Protein 5Z2D (pdb70)

Foldseek 3Di:
DFEEEEEPLPDQLNVLQVVLQVPDPPHFDQEYADDDPPPDDCVRPPDDDDDPRYYYHPDDLVCCVVRVGQEYEYPDAQVCVLVNLVSCLVRNHEYEYAYPHDDPVSVVVSQVSLQVSLAFYEYAPALQVLLQCLLLVLLVCCLPFLAKEKEKEAAQVDDDPPDPSVVVSLVSNPVRRPQDADDPPPDDDPPPQPQADADSNHHYHYHHHPPAHIKMKMWGDDPPDIDIRMDGDPGSNSSSVSVVVCSVCSRVGRGYDYHCSVPD

B-factor: mean 24.59, std 11.32, range [11.19, 104.97]

InterPro domains:
  IPR000846 Dihydrodipicolinate reductase, N-terminal [PF01113] (3-128)
  IPR022663 Dihydrodipicolinate reductase, C-terminal [PF05173] (131-265)
  IPR022664 Dihydrodipicolinate reductase, conserved site [PS01298] (150-167)
  IPR023940 Dihydrodipicolinate reductase [MF_00102] (3-265)
  IPR023940 Dihydrodipicolinate reductase [PIRSF000161] (1-265)
  IPR023940 Dihydrodipicolinate reductase [PTHR20836] (3-265)
  IPR023940 Dihydrodipicolinate reductase [TIGR00036] (2-265)
  IPR036291 NAD(P)-binding domain superfamily [SSF51735] (2-154)

Structure (mmCIF, N/CA/C/O backbone):
data_5Z2D
#
_entry.id   5Z2D
#
_cell.length_a   106.229
_cell.length_b   106.229
_cell.length_c   101.999
_cell.angle_alpha   90.00
_cell.angle_beta   90.00
_cell.angle_gamma   120.00
#
_symmetry.space_group_name_H-M   'P 64 2 2'
#
loop_
_entity.id
_entity.type
_entity.pdbx_description
1 polymer 'dihydrodipicolinate reductase'
2 water water
#
loop_
_atom_site.group_PDB
_atom_site.id
_atom_site.type_symbol
_atom_site.label_atom_id
_atom_site.label_alt_id
_atom_site.label_comp_id
_atom_site.label_asym_id
_atom_site.label_entity_id
_atom_site.label_seq_id
_atom_site.pdbx_PDB_ins_code
_atom_site.Cartn_x
_atom_site.Cartn_y
_atom_site.Cartn_z
_atom_site.occupancy
_atom_site.B_iso_or_equiv
_atom_site.auth_seq_id
_atom_site.auth_comp_id
_atom_site.auth_asym_id
_atom_site.auth_atom_id
_atom_site.pdbx_PDB_model_num
ATOM 1 N N . MET A 1 1 ? 34.919 6.216 26.409 1.00 23.51 1 MET A N 1
ATOM 2 C CA . MET A 1 1 ? 36.205 6.775 25.815 1.00 17.22 1 MET A CA 1
ATOM 3 C C . MET A 1 1 ? 36.123 6.639 24.355 1.00 17.28 1 MET A C 1
ATOM 4 O O . MET A 1 1 ? 35.712 5.602 23.870 1.00 18.39 1 MET A O 1
ATOM 9 N N . ILE A 1 2 ? 36.639 7.612 23.579 1.00 15.83 2 ILE A N 1
ATOM 10 C CA . ILE A 1 2 ? 36.564 7.472 22.140 1.00 14.56 2 ILE A CA 1
ATOM 11 C C . ILE A 1 2 ? 37.995 7.648 21.601 1.00 14.56 2 ILE A C 1
ATOM 12 O O . ILE A 1 2 ? 38.693 8.675 21.864 1.00 15.23 2 ILE A O 1
ATOM 17 N N . ARG A 1 3 ? 38.471 6.621 20.908 1.00 14.68 3 ARG A N 1
ATOM 18 C CA . ARG A 1 3 ? 39.781 6.565 20.312 1.00 15.39 3 ARG A CA 1
ATOM 19 C C . ARG A 1 3 ? 39.673 7.127 18.888 1.00 14.21 3 ARG A C 1
ATOM 20 O O . ARG A 1 3 ? 38.991 6.568 18.012 1.00 16.63 3 ARG A O 1
ATOM 28 N N . VAL A 1 4 ? 40.384 8.266 18.674 1.00 13.99 4 VAL A N 1
ATOM 29 C CA . VAL A 1 4 ? 40.239 9.076 17.448 1.00 14.92 4 VAL A CA 1
ATOM 30 C C . VAL A 1 4 ? 41.503 9.037 16.620 1.00 13.13 4 VAL A C 1
ATOM 31 O O . VAL A 1 4 ? 42.612 9.195 17.176 1.00 14.79 4 VAL A O 1
ATOM 35 N N . ALA A 1 5 ? 41.384 8.832 15.313 1.00 13.21 5 ALA A N 1
ATOM 36 C CA . ALA A 1 5 ? 42.487 9.066 14.403 1.00 13.89 5 ALA A CA 1
ATOM 37 C C . ALA A 1 5 ? 42.162 10.266 13.527 1.00 13.06 5 ALA A C 1
ATOM 38 O O . ALA A 1 5 ? 40.993 10.488 13.187 1.00 14.99 5 ALA A O 1
ATOM 40 N N . ILE A 1 6 ? 43.170 11.078 13.201 1.00 14.28 6 ILE A N 1
ATOM 41 C CA . ILE A 1 6 ? 43.007 12.314 12.407 1.00 12.93 6 ILE A CA 1
ATOM 42 C C . ILE A 1 6 ? 43.755 12.227 11.122 1.00 15.36 6 ILE A C 1
ATOM 43 O O . ILE A 1 6 ? 44.984 11.923 11.096 1.00 15.69 6 ILE A O 1
ATOM 48 N N . GLY A 1 7 ? 43.013 12.491 10.063 1.00 14.82 7 GLY A N 1
ATOM 49 C CA . GLY A 1 7 ? 43.613 12.641 8.755 1.00 13.98 7 GLY A CA 1
ATOM 50 C C . GLY A 1 7 ? 43.917 14.081 8.410 1.00 17.28 7 GLY A C 1
ATOM 51 O O . GLY A 1 7 ? 43.011 14.949 8.426 1.00 18.79 7 GLY A O 1
ATOM 52 N N . GLY A 1 8 ? 45.179 14.360 8.126 1.00 16.41 8 GLY A N 1
ATOM 53 C CA . GLY A 1 8 ? 45.633 15.719 7.796 1.00 17.53 8 GLY A CA 1
ATOM 54 C C . GLY A 1 8 ? 45.932 16.571 9.020 1.00 18.29 8 GLY A C 1
ATOM 55 O O . GLY A 1 8 ? 45.481 17.726 9.084 1.00 18.29 8 GLY A O 1
ATOM 56 N N . PRO A 1 9 ? 46.810 16.090 9.904 1.00 16.98 9 PRO A N 1
ATOM 57 C CA . PRO A 1 9 ? 47.053 16.789 11.162 1.00 17.68 9 PRO A CA 1
ATOM 58 C C . PRO A 1 9 ? 47.839 18.061 11.074 1.00 18.75 9 PRO A C 1
ATOM 59 O O . PRO A 1 9 ? 47.817 18.839 12.019 1.00 20.46 9 PRO A O 1
ATOM 63 N N . ARG A 1 10 ? 48.586 18.270 9.985 1.00 16.97 10 ARG A N 1
ATOM 64 C CA . ARG A 1 10 ? 49.360 19.464 9.820 1.00 19.73 10 ARG A CA 1
ATOM 65 C C . ARG A 1 10 ? 48.653 20.637 9.138 1.00 22.29 10 ARG A C 1
ATOM 66 O O . ARG A 1 10 ? 49.201 21.717 9.089 1.00 24.81 10 ARG A O 1
ATOM 74 N N . GLY A 1 11 ? 47.457 20.426 8.635 1.00 19.57 11 GLY A N 1
ATOM 75 C CA . GLY A 1 11 ? 46.623 21.460 7.991 1.00 25.88 11 GLY A CA 1
ATOM 76 C C . GLY A 1 11 ? 46.194 22.496 9.000 1.00 25.74 11 GLY A C 1
ATOM 77 O O . GLY A 1 11 ? 46.373 22.311 10.222 1.00 23.07 11 GLY A O 1
ATOM 78 N N . LYS A 1 12 ? 45.713 23.629 8.503 1.00 29.48 12 LYS A N 1
ATOM 79 C CA . LYS A 1 12 ? 45.245 24.673 9.416 1.00 34.33 12 LYS A CA 1
ATOM 80 C C . LYS A 1 12 ? 44.147 24.139 10.356 1.00 22.41 12 LYS A C 1
ATOM 81 O O . LYS A 1 12 ? 44.291 24.327 11.555 1.00 28.32 12 LYS A O 1
ATOM 87 N N . MET A 1 13 ? 43.152 23.421 9.797 1.00 26.66 13 MET A N 1
ATOM 88 C CA . MET A 1 13 ? 42.124 22.841 10.632 1.00 27.31 13 MET A CA 1
ATOM 89 C C . MET A 1 13 ? 42.719 21.692 11.446 1.00 26.17 13 MET A C 1
ATOM 90 O O . MET A 1 13 ? 42.423 21.529 12.634 1.00 20.07 13 MET A O 1
ATOM 95 N N . GLY A 1 14 ? 43.512 20.853 10.798 1.00 20.82 14 GLY A N 1
ATOM 96 C CA . GLY A 1 14 ? 44.119 19.695 11.506 1.00 21.43 14 GLY A CA 1
ATOM 97 C C . GLY A 1 14 ? 44.913 20.040 12.770 1.00 19.58 14 GLY A C 1
ATOM 98 O O . GLY A 1 14 ? 44.835 19.306 13.757 1.00 19.11 14 GLY A O 1
ATOM 99 N N . GLN A 1 15 ? 45.744 21.061 12.775 1.00 18.18 15 GLN A N 1
ATOM 100 C CA . GLN A 1 15 ? 46.528 21.356 13.929 1.00 21.44 15 GLN A CA 1
ATOM 101 C C . GLN A 1 15 ? 45.636 21.724 15.119 1.00 19.34 15 GLN A C 1
ATOM 102 O O . GLN A 1 15 ? 45.910 21.382 16.272 1.00 18.28 15 GLN A O 1
ATOM 108 N N . GLU A 1 16 ? 44.554 22.435 14.834 1.00 18.94 16 GLU A N 1
ATOM 109 C CA . GLU A 1 16 ? 43.560 22.762 15.897 1.00 20.00 16 GLU A CA 1
ATOM 110 C C . GLU A 1 16 ? 42.849 21.493 16.415 1.00 17.17 16 GLU A C 1
ATOM 111 O O . GLU A 1 16 ? 42.696 21.347 17.618 1.00 16.36 16 GLU A O 1
ATOM 117 N N . ALA A 1 17 ? 42.484 20.613 15.499 1.00 15.92 17 ALA A N 1
ATOM 118 C CA . ALA A 1 17 ? 41.805 19.405 15.854 1.00 15.68 17 ALA A CA 1
ATOM 119 C C . ALA A 1 17 ? 42.679 18.480 16.671 1.00 15.57 17 ALA A C 1
ATOM 120 O O . ALA A 1 17 ? 42.158 17.841 17.631 1.00 14.31 17 ALA A O 1
ATOM 122 N N . VAL A 1 18 ? 43.954 18.360 16.319 1.00 14.63 18 VAL A N 1
ATOM 123 C CA . VAL A 1 18 ? 44.914 17.612 17.161 1.00 15.33 18 VAL A CA 1
ATOM 124 C C . VAL A 1 18 ? 44.845 18.108 18.602 1.00 15.88 18 VAL A C 1
ATOM 125 O O . VAL A 1 18 ? 44.690 17.314 19.547 1.00 14.58 18 VAL A O 1
ATOM 129 N N . HIS A 1 19 ? 45.002 19.412 18.790 1.00 15.65 19 HIS A N 1
ATOM 130 C CA . HIS A 1 19 ? 44.954 20.018 20.126 1.00 18.27 19 HIS A CA 1
ATOM 131 C C . HIS A 1 19 ? 43.618 19.669 20.832 1.00 15.92 19 HIS A C 1
ATOM 132 O O . HIS A 1 19 ? 43.611 19.322 22.041 1.00 16.58 19 HIS A O 1
ATOM 139 N N . THR A 1 20 ? 42.510 19.852 20.139 1.00 14.85 20 THR A N 1
ATOM 140 C CA . THR A 1 20 ? 41.166 19.671 20.695 1.00 14.97 20 THR A CA 1
ATOM 141 C C . THR A 1 20 ? 40.948 18.240 21.152 1.00 14.92 20 THR A C 1
ATOM 142 O O . THR A 1 20 ? 40.489 17.982 22.268 1.00 15.38 20 THR A O 1
ATOM 146 N N . VAL A 1 21 ? 41.295 17.310 20.277 1.00 14.74 21 VAL A N 1
ATOM 147 C CA . VAL A 1 21 ? 41.144 15.879 20.608 1.00 15.51 21 VAL A CA 1
ATOM 148 C C . VAL A 1 21 ? 42.041 15.539 21.789 1.00 15.51 21 VAL A C 1
ATOM 149 O O . VAL A 1 21 ? 41.571 14.865 22.733 1.00 17.79 21 VAL A O 1
ATOM 153 N N . MET A 1 22 ? 43.286 16.026 21.808 1.00 15.99 22 MET A N 1
ATOM 154 C CA . MET A 1 22 ? 44.217 15.676 22.909 1.00 17.23 22 MET A CA 1
ATOM 155 C C . MET A 1 22 ? 43.729 16.233 24.230 1.00 19.53 22 MET A C 1
ATOM 156 O O . MET A 1 22 ? 43.892 15.615 25.277 1.00 18.74 22 MET A O 1
ATOM 161 N N . ASN A 1 23 ? 43.025 17.361 24.172 1.00 16.01 23 ASN A N 1
ATOM 162 C CA . ASN A 1 23 ? 42.591 18.019 25.405 1.00 17.31 23 ASN A CA 1
ATOM 163 C C . ASN A 1 23 ? 41.161 17.638 25.831 1.00 19.23 23 ASN A C 1
ATOM 164 O O . ASN A 1 23 ? 40.764 18.011 26.935 1.00 24.84 23 ASN A O 1
ATOM 169 N N . ASN A 1 24 ? 40.389 16.910 25.050 1.00 14.23 24 ASN A N 1
ATOM 170 C CA . ASN A 1 24 ? 39.026 16.493 25.439 1.00 13.91 24 ASN A CA 1
ATOM 171 C C . ASN A 1 24 ? 39.152 15.273 26.356 1.00 16.15 24 ASN A C 1
ATOM 172 O O . ASN A 1 24 ? 39.833 14.308 26.011 1.00 16.77 24 ASN A O 1
ATOM 177 N N . GLU A 1 25 ? 38.534 15.351 27.533 1.00 16.90 25 GLU A N 1
ATOM 178 C CA . GLU A 1 25 ? 38.795 14.341 28.582 1.00 19.37 25 GLU A CA 1
ATOM 179 C C . GLU A 1 25 ? 38.441 12.947 28.152 1.00 16.72 25 GLU A C 1
ATOM 180 O O . GLU A 1 25 ? 39.119 11.968 28.573 1.00 16.35 25 GLU A O 1
ATOM 186 N N . ASN A 1 26 ? 37.381 12.783 27.348 1.00 14.69 26 ASN A N 1
ATOM 187 C CA . ASN A 1 26 ? 36.908 11.514 26.925 1.00 15.07 26 ASN A CA 1
ATOM 188 C C . ASN A 1 26 ? 37.422 11.022 25.574 1.00 14.90 26 ASN A C 1
ATOM 189 O O . ASN A 1 26 ? 36.824 10.070 25.057 1.00 16.38 26 ASN A O 1
ATOM 194 N N . MET A 1 27 ? 38.428 11.677 24.978 1.00 16.72 27 MET A N 1
ATOM 195 C CA . MET A 1 27 ? 38.994 11.296 23.698 1.00 16.19 27 MET A CA 1
ATOM 196 C C . MET A 1 27 ? 40.471 11.019 23.898 1.00 16.57 27 MET A C 1
ATOM 197 O O . MET A 1 27 ? 41.125 11.622 24.764 1.00 18.01 27 MET A O 1
ATOM 202 N N . GLU A 1 28 ? 40.966 10.128 23.051 1.00 16.66 28 GLU A N 1
ATOM 203 C CA . GLU A 1 28 ? 42.382 9.852 22.951 1.00 17.87 28 GLU A CA 1
ATOM 204 C C . GLU A 1 28 ? 42.775 9.880 21.465 1.00 16.91 28 GLU A C 1
ATOM 205 O O . GLU A 1 28 ? 42.148 9.217 20.654 1.00 15.57 28 GLU A O 1
ATOM 211 N N . LEU A 1 29 ? 43.760 10.653 21.154 1.00 15.75 29 LEU A N 1
ATOM 212 C CA . LEU A 1 29 ? 44.331 10.656 19.788 1.00 15.02 29 LEU A CA 1
ATOM 213 C C . LEU A 1 29 ? 45.257 9.434 19.681 1.00 16.45 29 LEU A C 1
ATOM 214 O O . LEU A 1 29 ? 46.219 9.353 20.489 1.00 18.29 29 LEU A O 1
ATOM 219 N N . VAL A 1 30 ? 44.901 8.513 18.782 1.00 14.37 30 VAL A N 1
ATOM 220 C CA . VAL A 1 30 ? 45.573 7.223 18.673 1.00 15.93 30 VAL A CA 1
ATOM 221 C C . VAL A 1 30 ? 46.401 7.006 17.419 1.00 18.49 30 VAL A C 1
ATOM 222 O O . VAL A 1 30 ? 47.233 6.036 17.431 1.00 17.65 30 VAL A O 1
ATOM 226 N N . ALA A 1 31 ? 46.288 7.897 16.440 1.00 16.00 31 ALA A N 1
ATOM 227 C CA . ALA A 1 31 ? 47.003 7.808 15.167 1.00 16.02 31 ALA A CA 1
ATOM 228 C C . ALA A 1 31 ? 46.672 8.978 14.278 1.00 18.21 31 ALA A C 1
ATOM 229 O O . ALA A 1 31 ? 45.627 9.640 14.471 1.00 15.97 31 ALA A O 1
ATOM 231 N N . VAL A 1 32 ? 47.582 9.254 13.318 1.00 15.67 32 VAL A N 1
ATOM 232 C CA . VAL A 1 32 ? 47.312 10.195 12.271 1.00 15.38 32 VAL A CA 1
ATOM 233 C C . VAL A 1 32 ? 47.595 9.607 10.918 1.00 17.64 32 VAL A C 1
ATOM 234 O O . VAL A 1 32 ? 48.449 8.718 10.811 1.00 16.72 32 VAL A O 1
ATOM 238 N N . LEU A 1 33 ? 46.841 10.070 9.934 1.00 16.61 33 LEU A N 1
ATOM 239 C CA . LEU A 1 33 ? 47.100 9.745 8.530 1.00 16.67 33 LEU A CA 1
ATOM 240 C C . LEU A 1 33 ? 47.715 10.969 7.952 1.00 17.17 33 LEU A C 1
ATOM 241 O O . LEU A 1 33 ? 47.154 12.072 7.986 1.00 16.25 33 LEU A O 1
ATOM 246 N N . ASP A 1 34 ? 48.947 10.862 7.494 1.00 17.14 34 ASP A N 1
ATOM 247 C CA . ASP A 1 34 ? 49.674 11.989 7.022 1.00 16.26 34 ASP A CA 1
ATOM 248 C C . ASP A 1 34 ? 50.787 11.613 5.965 1.00 19.87 34 ASP A C 1
ATOM 249 O O . ASP A 1 34 ? 51.437 10.614 6.102 1.00 21.22 34 ASP A O 1
ATOM 254 N N . HIS A 1 35 ? 51.053 12.582 5.102 1.00 21.66 35 HIS A N 1
ATOM 255 C CA . HIS A 1 35 ? 52.223 12.523 4.193 1.00 24.65 35 HIS A CA 1
ATOM 256 C C . HIS A 1 35 ? 52.487 13.871 3.622 1.00 24.39 35 HIS A C 1
ATOM 257 O O . HIS A 1 35 ? 51.620 14.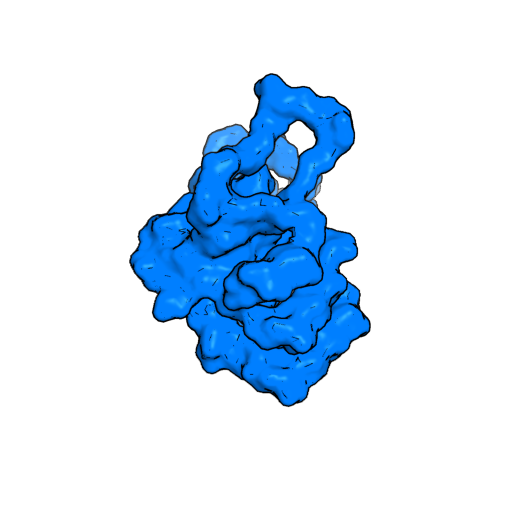683 3.477 1.00 19.61 35 HIS A O 1
ATOM 264 N N . LYS A 1 36 ? 53.763 14.131 3.374 1.00 24.92 36 LYS A N 1
ATOM 265 C CA . LYS A 1 36 ? 54.220 15.420 2.925 1.00 25.68 36 LYS A CA 1
ATOM 266 C C . LYS A 1 36 ? 54.500 15.387 1.382 1.00 22.90 36 LYS A C 1
ATOM 267 O O . LYS A 1 36 ? 54.548 14.369 0.790 1.00 22.81 36 LYS A O 1
ATOM 273 N N . ASP A 1 37 ? 54.648 16.544 0.816 1.00 21.61 37 ASP A N 1
ATOM 274 C CA . ASP A 1 37 ? 55.104 16.625 -0.597 1.00 21.01 37 ASP A CA 1
ATOM 275 C C . ASP A 1 37 ? 56.557 16.177 -0.692 1.00 20.28 37 ASP A C 1
ATOM 276 O O . ASP A 1 37 ? 57.366 16.416 0.190 1.00 20.57 37 ASP A O 1
ATOM 281 N N . ILE A 1 38 ? 56.927 15.502 -1.791 1.00 18.96 38 ILE A N 1
ATOM 282 C CA . ILE A 1 38 ? 58.261 14.982 -1.939 1.00 19.87 38 ILE A CA 1
ATOM 283 C C . ILE A 1 38 ? 59.352 16.083 -1.901 1.00 20.88 38 ILE A C 1
ATOM 284 O O . ILE A 1 38 ? 60.519 15.736 -1.646 1.00 22.05 38 ILE A O 1
ATOM 289 N N . GLY A 1 39 ? 58.945 17.335 -2.109 1.00 21.42 39 GLY A N 1
ATOM 290 C CA . GLY A 1 39 ? 59.857 18.495 -2.191 1.00 27.66 39 GLY A CA 1
ATOM 291 C C . GLY A 1 39 ? 59.924 19.350 -0.922 1.00 32.83 39 GLY A C 1
ATOM 292 O O . GLY A 1 39 ? 60.704 20.329 -0.855 1.00 32.36 39 GLY A O 1
ATOM 293 N N . ASP A 1 40 ? 59.202 18.915 0.096 1.00 28.57 40 ASP A N 1
ATOM 294 C CA . ASP A 1 40 ? 59.087 19.664 1.376 1.00 32.75 40 ASP A CA 1
ATOM 295 C C . ASP A 1 40 ? 60.379 19.511 2.147 1.00 27.14 40 ASP A C 1
ATOM 296 O O . ASP A 1 40 ? 60.673 18.423 2.633 1.00 26.11 40 ASP A O 1
ATOM 301 N N . LEU A 1 41 ? 61.113 20.626 2.312 1.00 28.80 41 LEU A N 1
ATOM 302 C CA . LEU A 1 41 ? 62.295 20.617 3.150 1.00 32.60 41 LEU A CA 1
ATOM 303 C C . LEU A 1 41 ? 61.819 20.523 4.602 1.00 33.98 41 LEU A C 1
ATOM 304 O O . LEU A 1 41 ? 60.900 21.255 5.002 1.00 38.88 41 LEU A O 1
ATOM 309 N N . LEU A 1 42 ? 62.418 19.624 5.375 1.00 39.03 42 LEU A N 1
ATOM 310 C CA . LEU A 1 42 ? 62.001 19.497 6.811 1.00 43.98 42 LEU A CA 1
ATOM 311 C C . LEU A 1 42 ? 62.175 20.833 7.566 1.00 53.23 42 LEU A C 1
ATOM 312 O O . LEU A 1 42 ? 61.360 21.152 8.468 1.00 52.19 42 LEU A O 1
ATOM 317 N N . SER A 1 43 ? 63.196 21.615 7.149 1.00 46.88 43 SER A N 1
ATOM 318 C CA . SER A 1 43 ? 63.446 22.952 7.691 1.00 49.43 43 SER A CA 1
ATOM 319 C C . SER A 1 43 ? 62.244 23.892 7.530 1.00 51.22 43 SER A C 1
ATOM 320 O O . SER A 1 43 ? 61.934 24.644 8.437 1.00 59.92 43 SER A O 1
ATOM 323 N N . GLU A 1 44 ? 61.590 23.854 6.387 1.00 48.56 44 GLU A N 1
ATOM 324 C CA . GLU A 1 44 ? 60.412 24.661 6.162 1.00 56.28 44 GLU A CA 1
ATOM 325 C C . GLU A 1 44 ? 59.192 23.951 6.740 1.00 58.42 44 GLU A C 1
ATOM 326 O O . GLU A 1 44 ? 58.388 24.593 7.413 1.00 62.71 44 GLU A O 1
ATOM 332 N N . SER A 1 45 ? 59.060 22.642 6.480 1.00 54.34 45 SER A N 1
ATOM 333 C CA . SER A 1 45 ? 57.809 21.904 6.718 1.00 50.59 45 SER A CA 1
ATOM 334 C C . SER A 1 45 ? 58.103 20.656 7.560 1.00 45.70 45 SER A C 1
ATOM 335 O O . SER A 1 45 ? 58.282 19.562 6.998 1.00 42.41 45 SER A O 1
ATOM 338 N N . PRO A 1 46 ? 58.136 20.802 8.912 1.00 43.68 46 PRO A N 1
ATOM 339 C CA . PRO A 1 46 ? 58.439 19.659 9.769 1.00 40.17 46 PRO A CA 1
ATOM 340 C C . PRO A 1 46 ? 57.425 18.500 9.637 1.00 38.80 46 PRO A C 1
ATOM 341 O O . PRO A 1 46 ? 56.251 18.696 9.296 1.00 33.27 46 PRO A O 1
ATOM 345 N N . ASN A 1 47 ? 57.911 17.300 9.920 1.00 34.67 47 ASN A N 1
ATOM 346 C CA . ASN A 1 47 ? 57.096 16.096 10.036 1.00 34.63 47 ASN A CA 1
ATOM 347 C C . ASN A 1 47 ? 56.162 16.264 11.230 1.00 32.15 47 ASN A C 1
ATOM 348 O O . ASN A 1 47 ? 56.467 17.003 12.169 1.00 31.99 47 ASN A O 1
ATOM 353 N N . PHE A 1 48 ? 55.031 15.573 11.217 1.00 28.45 48 PHE A N 1
ATOM 354 C CA . PHE A 1 48 ? 54.233 15.506 12.442 1.00 30.47 48 PHE A CA 1
ATOM 355 C C . PHE A 1 48 ? 55.140 14.871 13.530 1.00 28.38 48 PHE A C 1
ATOM 356 O O . PHE A 1 48 ? 55.882 13.955 13.207 1.00 31.56 48 PHE A O 1
ATOM 364 N N . PRO A 1 49 ? 55.134 15.398 14.761 1.00 33.29 49 PRO A N 1
ATOM 365 C CA . PRO A 1 49 ? 56.173 14.936 15.715 1.00 35.00 49 PRO A CA 1
ATOM 366 C C . PRO A 1 49 ? 56.029 13.450 16.128 1.00 36.52 49 PRO A C 1
ATOM 367 O O . PRO A 1 49 ? 54.905 12.952 16.268 1.00 32.06 49 PRO A O 1
ATOM 371 N N . ALA A 1 50 ? 57.166 12.744 16.269 1.00 34.00 50 ALA A N 1
ATOM 372 C CA . ALA A 1 50 ? 57.155 11.293 16.450 1.00 33.60 50 ALA A CA 1
ATOM 373 C C . ALA A 1 50 ? 56.792 11.068 17.892 1.00 26.65 50 ALA A C 1
ATOM 374 O O . ALA A 1 50 ? 57.260 11.839 18.779 1.00 27.60 50 ALA A O 1
ATOM 376 N N . SER A 1 51 ? 55.860 10.146 18.115 1.00 28.11 51 SER A N 1
ATOM 377 C CA . SER A 1 51 ? 55.536 9.692 19.476 1.00 22.93 51 SER A CA 1
ATOM 378 C C . SER A 1 51 ? 55.081 8.252 19.427 1.00 20.87 51 SER A C 1
ATOM 379 O O . SER A 1 51 ? 54.489 7.743 18.439 1.00 22.37 51 SER A O 1
ATOM 382 N N . TYR A 1 52 ? 55.255 7.560 20.564 1.00 17.95 52 TYR A N 1
ATOM 383 C CA . TYR A 1 52 ? 54.684 6.243 20.686 1.00 18.04 52 TYR A CA 1
ATOM 384 C C . TYR A 1 52 ? 53.152 6.218 20.724 1.00 17.61 52 TYR A C 1
ATOM 385 O O . TYR A 1 52 ? 52.527 5.249 20.265 1.00 19.96 52 TYR A O 1
ATOM 394 N N . GLU A 1 53 ? 52.597 7.281 21.282 1.00 20.29 53 GLU A N 1
ATOM 395 C CA . GLU A 1 53 ? 51.154 7.339 21.465 1.00 22.81 53 GLU A CA 1
ATOM 396 C C . GLU A 1 53 ? 50.364 7.571 20.199 1.00 18.68 53 GLU A C 1
ATOM 397 O O . GLU A 1 53 ? 49.201 7.190 20.122 1.00 18.35 53 GLU A O 1
ATOM 403 N N . VAL A 1 54 ? 50.961 8.293 19.277 1.00 17.55 54 VAL A N 1
ATOM 404 C CA . VAL A 1 54 ? 50.337 8.759 17.996 1.00 18.71 54 VAL A CA 1
ATOM 405 C C . VAL A 1 54 ? 51.219 8.418 16.814 1.00 17.99 54 VAL A C 1
ATOM 406 O O . VAL A 1 54 ? 51.873 9.280 16.238 1.00 18.78 54 VAL A O 1
ATOM 410 N N . PRO A 1 55 ? 51.144 7.154 16.374 1.00 18.22 55 PRO A N 1
ATOM 411 C CA . PRO A 1 55 ? 51.876 6.788 15.167 1.00 20.64 55 PRO A CA 1
ATOM 412 C C . PRO A 1 55 ? 51.303 7.418 13.910 1.00 20.31 55 PRO A C 1
ATOM 413 O O . PRO A 1 55 ? 50.111 7.720 13.851 1.00 18.17 55 PRO A O 1
ATOM 417 N N . VAL A 1 56 ? 52.180 7.548 12.927 1.00 19.55 56 VAL A N 1
ATOM 418 C CA . VAL A 1 56 ? 51.836 8.198 11.680 1.00 18.57 56 VAL A CA 1
ATOM 419 C C . VAL A 1 56 ? 51.738 7.112 10.627 1.00 22.69 56 VAL A C 1
ATOM 420 O O . VAL A 1 56 ? 52.665 6.273 10.474 1.00 22.05 56 VAL A O 1
ATOM 424 N N . PHE A 1 57 ? 50.654 7.117 9.905 1.00 18.15 57 PHE A N 1
ATOM 425 C CA . PHE A 1 57 ? 50.415 6.176 8.783 1.00 20.00 57 PHE A CA 1
ATOM 426 C C . PHE A 1 57 ? 50.288 6.959 7.466 1.00 22.94 57 PHE A C 1
ATOM 427 O O . PHE A 1 57 ? 49.738 8.121 7.362 1.00 20.39 57 PHE A O 1
ATOM 435 N N . LEU A 1 58 ? 50.738 6.281 6.386 1.00 20.80 58 LEU A N 1
ATOM 436 C CA . LEU A 1 58 ? 50.605 6.873 5.084 1.00 23.66 58 LEU A CA 1
ATOM 437 C C . LEU A 1 58 ? 49.325 6.374 4.399 1.00 23.66 58 LEU A C 1
ATOM 438 O O . LEU A 1 58 ? 48.912 6.990 3.425 1.00 27.08 58 LEU A O 1
ATOM 443 N N . ASN A 1 59 ? 48.797 5.242 4.769 1.00 27.09 59 ASN A N 1
ATOM 444 C CA . ASN A 1 59 ? 47.504 4.901 4.215 1.00 34.97 59 ASN A CA 1
ATOM 445 C C . ASN A 1 59 ? 46.508 4.385 5.248 1.00 26.61 59 ASN A C 1
ATOM 446 O O . ASN A 1 59 ? 46.842 3.759 6.228 1.00 24.95 59 ASN A O 1
ATOM 451 N N . LEU A 1 60 ? 45.269 4.690 4.959 1.00 28.11 60 LEU A N 1
ATOM 452 C CA . LEU A 1 60 ? 44.195 4.517 5.921 1.00 23.36 60 LEU A CA 1
ATOM 453 C C . LEU A 1 60 ? 43.905 3.040 6.229 1.00 22.16 60 LEU A C 1
ATOM 454 O O . LEU A 1 60 ? 43.566 2.672 7.320 1.00 21.23 60 LEU A O 1
ATOM 459 N N . GLU A 1 61 ? 44.086 2.163 5.204 1.00 27.85 61 GLU A N 1
ATOM 460 C CA . GLU A 1 61 ? 43.893 0.729 5.341 1.00 30.90 61 GLU A CA 1
ATOM 461 C C . GLU A 1 61 ? 44.756 0.246 6.471 1.00 23.85 61 GLU A C 1
ATOM 462 O O . GLU A 1 61 ? 44.325 -0.428 7.415 1.00 28.15 61 GLU A O 1
ATOM 468 N N . SER A 1 62 ? 46.022 0.637 6.411 1.00 27.63 62 SER A N 1
ATOM 469 C CA . SER A 1 62 ? 47.029 0.266 7.367 1.00 26.14 62 SER A CA 1
ATOM 470 C C . SER A 1 62 ? 46.790 0.817 8.801 1.00 22.15 62 SER A C 1
ATOM 471 O O . SER A 1 62 ? 46.887 0.141 9.821 1.00 24.27 62 SER A O 1
ATOM 474 N N . LEU A 1 63 ? 46.297 2.044 8.828 1.00 22.55 63 LEU A N 1
ATOM 475 C CA . LEU A 1 63 ? 45.944 2.650 10.104 1.00 19.68 63 LEU A CA 1
ATOM 476 C C . LEU A 1 63 ? 44.840 1.857 10.739 1.00 20.36 63 LEU A C 1
ATOM 477 O O . LEU A 1 63 ? 44.910 1.546 11.894 1.00 21.75 63 LEU A O 1
ATOM 482 N N . ILE A 1 64 ? 43.799 1.600 9.972 1.00 20.77 64 ILE A N 1
ATOM 483 C CA . ILE A 1 64 ? 42.611 0.984 10.531 1.00 24.51 64 ILE A CA 1
ATOM 484 C C . ILE A 1 64 ? 42.920 -0.439 11.123 1.00 23.00 64 ILE A C 1
ATOM 485 O O . ILE A 1 64 ? 42.550 -0.728 12.242 1.00 25.34 64 ILE A O 1
ATOM 490 N N . VAL A 1 65 ? 43.647 -1.249 10.371 1.00 29.66 65 VAL A N 1
ATOM 491 C CA . VAL A 1 65 ? 43.897 -2.632 10.892 1.00 31.52 65 VAL A CA 1
ATOM 492 C C . VAL A 1 65 ? 44.806 -2.669 12.088 1.00 27.23 65 VAL A C 1
ATOM 493 O O . VAL A 1 65 ? 44.618 -3.491 12.960 1.00 31.87 65 VAL A O 1
ATOM 497 N N . THR A 1 66 ? 45.794 -1.773 12.169 1.00 24.79 66 THR A N 1
ATOM 498 C CA . THR A 1 66 ? 46.715 -1.700 13.272 1.00 24.28 66 THR A CA 1
ATOM 499 C C . THR A 1 66 ? 46.171 -1.057 14.517 1.00 29.10 66 THR A C 1
ATOM 500 O O . THR A 1 66 ? 46.408 -1.528 15.590 1.00 26.77 66 THR A O 1
ATOM 504 N N . ILE A 1 67 ? 45.432 0.042 14.351 1.00 25.46 67 ILE A N 1
ATOM 505 C CA . ILE A 1 67 ? 44.960 0.848 15.477 1.00 23.53 67 ILE A CA 1
ATOM 506 C C . ILE A 1 67 ? 43.451 0.623 15.873 1.00 21.89 67 ILE A C 1
ATOM 507 O O . ILE A 1 67 ? 43.096 0.837 17.030 1.00 24.37 67 ILE A O 1
ATOM 512 N N . LYS A 1 68 ? 42.632 0.274 14.903 1.00 21.85 68 LYS A N 1
ATOM 513 C CA . LYS A 1 68 ? 41.184 0.024 15.048 1.00 21.99 68 LYS A CA 1
ATOM 514 C C . LYS A 1 68 ? 40.554 1.180 15.808 1.00 21.41 68 LYS A C 1
ATOM 515 O O . LYS A 1 68 ? 39.980 1.026 16.889 1.00 20.55 68 LYS A O 1
ATOM 521 N N . PRO A 1 69 ? 40.721 2.398 15.258 1.00 19.72 69 PRO A N 1
ATOM 522 C CA . PRO A 1 69 ? 40.089 3.542 15.947 1.00 17.05 69 PRO A CA 1
ATOM 523 C C . PRO A 1 69 ? 38.593 3.493 15.956 1.00 17.51 69 PRO A C 1
ATOM 524 O O . PRO A 1 69 ? 37.968 2.872 15.088 1.00 18.56 69 PRO A O 1
ATOM 528 N N . ASP A 1 70 ? 37.999 4.121 16.982 1.00 17.72 70 ASP A N 1
ATOM 529 C CA . ASP A 1 70 ? 36.554 4.258 17.011 1.00 18.61 70 ASP A CA 1
ATOM 530 C C . ASP A 1 70 ? 36.043 5.206 15.918 1.00 17.36 70 ASP A C 1
ATOM 531 O O . ASP A 1 70 ? 35.012 4.955 15.292 1.00 16.30 70 ASP A O 1
ATOM 536 N N . VAL A 1 71 ? 36.769 6.304 15.740 1.00 15.43 71 VAL A N 1
ATOM 537 C CA . VAL A 1 71 ? 36.403 7.479 14.886 1.00 15.43 71 VAL A CA 1
ATOM 538 C C . VAL A 1 71 ? 37.604 7.898 14.066 1.00 13.81 71 VAL A C 1
ATOM 539 O O . VAL A 1 71 ? 38.731 7.947 14.569 1.00 15.98 71 VAL A O 1
ATOM 543 N N . PHE A 1 72 ? 37.338 8.177 12.788 1.00 14.90 72 PHE A N 1
ATOM 544 C CA . PHE A 1 72 ? 38.292 8.780 11.901 1.00 14.54 72 PHE A CA 1
ATOM 545 C C . PHE A 1 72 ? 37.787 10.156 11.524 1.00 13.52 72 PHE A C 1
ATOM 546 O O . PHE A 1 72 ? 36.728 10.254 10.902 1.00 15.03 72 PHE A O 1
ATOM 554 N N . LEU A 1 73 ? 38.557 11.173 11.853 1.00 15.16 73 LEU A N 1
ATOM 555 C CA . LEU A 1 73 ? 38.246 12.580 11.525 1.00 14.52 73 LEU A CA 1
ATOM 556 C C . LEU A 1 73 ? 39.060 12.978 10.310 1.00 15.20 73 LEU A C 1
ATOM 557 O O . LEU A 1 73 ? 40.281 13.091 10.388 1.00 16.08 73 LEU A O 1
ATOM 562 N N . ASP A 1 74 ? 38.381 13.116 9.192 1.00 14.59 74 ASP A N 1
ATOM 563 C CA . ASP A 1 74 ? 39.005 13.400 7.921 1.00 15.67 74 ASP A CA 1
ATOM 564 C C . ASP A 1 74 ? 39.100 14.874 7.579 1.00 16.99 74 ASP A C 1
ATOM 565 O O . ASP A 1 74 ? 38.058 15.491 7.305 1.00 17.95 74 ASP A O 1
ATOM 570 N N . LEU A 1 75 ? 40.295 15.396 7.680 1.00 16.52 75 LEU A N 1
ATOM 571 C CA . LEU A 1 75 ? 40.579 16.811 7.405 1.00 18.71 75 LEU A CA 1
ATOM 572 C C . LEU A 1 75 ? 41.528 16.895 6.227 1.00 21.86 75 LEU A C 1
ATOM 573 O O . LEU A 1 75 ? 42.408 17.783 6.188 1.00 23.01 75 LEU A O 1
ATOM 578 N N . THR A 1 76 ? 41.333 16.002 5.271 1.00 21.30 76 THR A N 1
ATOM 579 C CA . THR A 1 76 ? 42.204 15.910 4.079 1.00 23.09 76 THR A CA 1
ATOM 580 C C . THR A 1 76 ? 41.683 16.806 2.931 1.00 26.36 76 THR A C 1
ATOM 581 O O . THR A 1 76 ? 41.655 18.023 3.096 1.00 29.63 76 THR A O 1
ATOM 585 N N . THR A 1 77 ? 41.364 16.227 1.793 1.00 23.40 77 THR A N 1
ATOM 586 C CA . THR A 1 77 ? 40.913 16.985 0.634 1.00 22.95 77 THR A CA 1
ATOM 587 C C . THR A 1 77 ? 39.691 16.356 -0.024 1.00 20.60 77 THR A C 1
ATOM 588 O O . THR A 1 77 ? 39.463 15.155 0.124 1.00 22.64 77 THR A O 1
ATOM 592 N N . PRO A 1 78 ? 38.959 17.134 -0.825 1.00 23.32 78 PRO A N 1
ATOM 593 C CA . PRO A 1 78 ? 37.741 16.623 -1.482 1.00 25.67 78 PRO A CA 1
ATOM 594 C C . PRO A 1 78 ? 37.969 15.438 -2.351 1.00 24.68 78 PRO A C 1
ATOM 595 O O . PRO A 1 78 ? 37.117 14.570 -2.394 1.00 26.28 78 PRO A O 1
ATOM 599 N N . HIS A 1 79 ? 39.157 15.327 -2.996 1.00 25.13 79 HIS A N 1
ATOM 600 C CA . HIS A 1 79 ? 39.444 14.142 -3.820 1.00 30.54 79 HIS A CA 1
ATOM 601 C C . HIS A 1 79 ? 39.584 12.797 -3.084 1.00 23.72 79 HIS A C 1
ATOM 602 O O . HIS A 1 79 ? 39.521 11.748 -3.699 1.00 26.15 79 HIS A O 1
ATOM 609 N N . GLN A 1 80 ? 39.805 12.818 -1.740 1.00 23.24 80 GLN A N 1
ATOM 610 C CA . GLN A 1 80 ? 40.100 11.649 -0.970 1.00 23.13 80 GLN A CA 1
ATOM 611 C C . GLN A 1 80 ? 38.907 11.209 -0.085 1.00 20.68 80 GLN A C 1
ATOM 612 O O . GLN A 1 80 ? 38.941 10.102 0.367 1.00 22.24 80 GLN A O 1
ATOM 618 N N . VAL A 1 81 ? 37.901 12.053 0.154 1.00 19.75 81 VAL A N 1
ATOM 619 C CA . VAL A 1 81 ? 36.910 11.756 1.170 1.00 22.20 81 VAL A CA 1
ATOM 620 C C . VAL A 1 81 ? 36.036 10.542 0.872 1.00 23.31 81 VAL A C 1
ATOM 621 O O . VAL A 1 81 ? 35.665 9.812 1.771 1.00 19.34 81 VAL A O 1
ATOM 625 N N . PHE A 1 82 ? 35.689 10.346 -0.394 1.00 21.36 82 PHE A N 1
ATOM 626 C CA . PHE A 1 82 ? 34.824 9.204 -0.689 1.00 20.47 82 PHE A CA 1
ATOM 627 C C . PHE A 1 82 ? 35.485 7.859 -0.375 1.00 21.27 82 PHE A C 1
ATOM 628 O O . PHE A 1 82 ? 34.928 7.039 0.270 1.00 21.53 82 PHE A O 1
ATOM 636 N N . GLU A 1 83 ? 36.712 7.649 -0.858 1.00 21.38 83 GLU A N 1
ATOM 637 C CA . GLU A 1 83 ? 37.411 6.397 -0.609 1.00 24.53 83 GLU A CA 1
ATOM 638 C C . GLU A 1 83 ? 37.682 6.201 0.889 1.00 21.97 83 GLU A C 1
ATOM 639 O O . GLU A 1 83 ? 37.489 5.121 1.412 1.00 22.21 83 GLU A O 1
ATOM 645 N N . HIS A 1 84 ? 38.011 7.300 1.573 1.00 18.60 84 HIS A N 1
ATOM 646 C CA . HIS A 1 84 ? 38.202 7.190 3.017 1.00 18.78 84 HIS A CA 1
ATOM 647 C C . HIS A 1 84 ? 36.877 6.816 3.726 1.00 18.33 84 HIS A C 1
ATOM 648 O O . HIS A 1 84 ? 36.920 5.996 4.639 1.00 19.39 84 HIS A O 1
ATOM 655 N N . THR A 1 85 ? 35.788 7.471 3.393 1.00 18.96 85 THR A N 1
ATOM 656 C CA . THR A 1 85 ? 34.523 7.235 4.055 1.00 18.17 85 THR A CA 1
ATOM 657 C C . THR A 1 85 ? 34.068 5.769 3.832 1.00 19.50 85 THR A C 1
ATOM 658 O O . THR A 1 85 ? 33.720 5.060 4.755 1.00 18.72 85 THR A O 1
ATOM 662 N N . MET A 1 86 ? 34.184 5.298 2.611 1.00 19.27 86 MET A N 1
ATOM 663 C CA . MET A 1 86 ? 33.803 3.891 2.285 1.00 22.03 86 MET A CA 1
ATOM 664 C C . MET A 1 86 ? 34.641 2.897 3.022 1.00 20.00 86 MET A C 1
ATOM 665 O O . MET A 1 86 ? 34.100 1.909 3.549 1.00 22.57 86 MET A O 1
ATOM 670 N N . LEU A 1 87 ? 35.920 3.128 3.111 1.00 19.10 87 LEU A N 1
ATOM 671 C CA . LEU A 1 87 ? 36.799 2.255 3.832 1.00 20.26 87 LEU A CA 1
ATOM 672 C C . LEU A 1 87 ? 36.461 2.181 5.314 1.00 22.30 87 LEU A C 1
ATOM 673 O O . LEU A 1 87 ? 36.377 1.068 5.894 1.00 19.96 87 LEU A O 1
ATOM 678 N N . CYS A 1 88 ? 36.270 3.360 5.969 1.00 18.14 88 CYS A N 1
ATOM 679 C CA . CYS A 1 88 ? 35.792 3.342 7.352 1.00 17.34 88 CYS A CA 1
ATOM 680 C C . CYS A 1 88 ? 34.500 2.514 7.545 1.00 15.63 88 CYS A C 1
ATOM 681 O O . CYS A 1 88 ? 34.386 1.750 8.517 1.00 18.77 88 CYS A O 1
ATOM 684 N N . LEU A 1 89 ? 33.513 2.814 6.708 1.00 17.42 89 LEU A N 1
ATOM 685 C CA . LEU A 1 89 ? 32.186 2.280 6.893 1.00 18.31 89 LEU A CA 1
ATOM 686 C C . LEU A 1 89 ? 32.184 0.735 6.676 1.00 21.28 89 LEU A C 1
ATOM 687 O O . LEU A 1 89 ? 31.356 0.050 7.291 1.00 22.75 89 LEU A O 1
ATOM 692 N N . GLN A 1 90 ? 33.150 0.222 5.940 1.00 21.05 90 GLN A N 1
ATOM 693 C CA . GLN A 1 90 ? 33.257 -1.249 5.844 1.00 22.14 90 GLN A CA 1
ATOM 694 C C . GLN A 1 90 ? 34.074 -1.916 6.902 1.00 26.40 90 GLN A C 1
ATOM 695 O O . GLN A 1 90 ? 34.058 -3.124 6.979 1.00 26.61 90 GLN A O 1
ATOM 701 N N . ASN A 1 91 ? 34.741 -1.146 7.780 1.00 21.40 91 ASN A N 1
ATOM 702 C CA . ASN A 1 91 ? 35.640 -1.595 8.778 1.00 21.72 91 ASN A CA 1
ATOM 703 C C . ASN A 1 91 ? 35.248 -1.155 10.184 1.00 21.98 91 ASN A C 1
ATOM 704 O O . ASN A 1 91 ? 36.098 -1.096 11.045 1.00 24.18 91 ASN A O 1
ATOM 709 N N . ASN A 1 92 ? 33.979 -0.838 10.393 1.00 23.33 92 ASN A N 1
ATOM 710 C CA . ASN A 1 92 ? 33.448 -0.557 11.711 1.00 23.42 92 ASN A CA 1
ATOM 711 C C . ASN A 1 92 ? 34.159 0.681 12.319 1.00 21.49 92 ASN A C 1
ATOM 712 O O . ASN A 1 92 ? 34.403 0.728 13.543 1.00 22.23 92 ASN A O 1
ATOM 717 N N . VAL A 1 93 ? 34.525 1.620 11.459 1.00 18.43 93 VAL A N 1
ATOM 718 C CA . VAL A 1 93 ? 35.043 2.929 11.956 1.00 16.14 93 VAL A CA 1
ATOM 719 C C . VAL A 1 93 ? 34.050 3.974 11.540 1.00 15.83 93 VAL A C 1
ATOM 720 O O . VAL A 1 93 ? 33.578 3.993 10.458 1.00 16.15 93 VAL A O 1
ATOM 724 N N . ARG A 1 94 ? 33.717 4.853 12.518 1.00 15.71 94 ARG A N 1
ATOM 725 C CA . ARG A 1 94 ? 32.790 5.977 12.271 1.00 16.77 94 ARG A CA 1
ATOM 726 C C . ARG A 1 94 ? 33.563 7.146 11.663 1.00 15.75 94 ARG A C 1
ATOM 727 O O . ARG A 1 94 ? 34.487 7.651 12.272 1.00 16.30 94 ARG A O 1
ATOM 735 N N . PRO A 1 95 ? 33.246 7.518 10.428 1.00 14.95 95 PRO A N 1
ATOM 736 C CA . PRO A 1 95 ? 33.961 8.652 9.824 1.00 16.11 95 PRO A CA 1
ATOM 737 C C . PRO A 1 95 ? 33.244 9.986 10.136 1.00 16.89 95 PRO A C 1
ATOM 738 O O . PRO A 1 95 ? 32.005 10.071 10.088 1.00 16.97 95 PRO A O 1
ATOM 742 N N . VAL A 1 96 ? 34.035 10.964 10.486 1.00 15.99 96 VAL A N 1
ATOM 743 C CA . VAL A 1 96 ? 33.567 12.341 10.616 1.00 15.59 96 VAL A CA 1
ATOM 744 C C . VAL A 1 96 ? 34.360 13.146 9.604 1.00 15.91 96 VAL A C 1
ATOM 745 O O . VAL A 1 96 ? 35.598 13.227 9.677 1.00 15.08 96 VAL A O 1
ATOM 749 N N . ILE A 1 97 ? 33.665 13.672 8.604 1.00 15.87 97 ILE A N 1
ATOM 750 C CA . ILE A 1 97 ? 34.286 14.258 7.434 1.00 16.44 97 ILE A CA 1
ATOM 751 C C . ILE A 1 97 ? 34.144 15.801 7.405 1.00 17.35 97 ILE A C 1
ATOM 752 O O . ILE A 1 97 ? 33.027 16.265 7.354 1.00 17.45 97 ILE A O 1
ATOM 757 N N . GLY A 1 98 ? 35.248 16.560 7.420 1.00 17.13 98 GLY A N 1
ATOM 758 C CA . GLY A 1 98 ? 35.152 17.998 7.248 1.00 19.94 98 GLY A CA 1
ATOM 759 C C . GLY A 1 98 ? 35.427 18.294 5.802 1.00 23.80 98 GLY A C 1
ATOM 760 O O . GLY A 1 98 ? 36.522 18.207 5.417 1.00 30.28 98 GLY A O 1
ATOM 761 N N . THR A 1 99 ? 34.418 18.521 4.972 1.00 27.90 99 THR A N 1
ATOM 762 C CA . THR A 1 99 ? 34.723 18.712 3.528 1.00 26.39 99 THR A CA 1
ATOM 763 C C . THR A 1 99 ? 33.644 19.467 2.787 1.00 33.35 99 THR A C 1
ATOM 764 O O . THR A 1 99 ? 32.469 19.505 3.224 1.00 33.65 99 THR A O 1
ATOM 768 N N . THR A 1 100 ? 34.056 20.019 1.649 1.00 34.41 100 THR A N 1
ATOM 769 C CA . THR A 1 100 ? 33.127 20.622 0.667 1.00 39.42 100 THR A CA 1
ATOM 770 C C . THR A 1 100 ? 32.794 19.510 -0.318 1.00 40.96 100 THR A C 1
ATOM 771 O O . THR A 1 100 ? 32.018 19.742 -1.242 1.00 44.10 100 THR A O 1
ATOM 775 N N . GLY A 1 101 ? 33.408 18.321 -0.181 1.00 35.72 101 GLY A N 1
ATOM 776 C CA . GLY A 1 101 ? 33.241 17.252 -1.155 1.00 30.19 101 GLY A CA 1
ATOM 777 C C . GLY A 1 101 ? 31.958 16.413 -1.177 1.00 34.18 101 GLY A C 1
ATOM 778 O O . GLY A 1 101 ? 30.847 16.809 -0.567 1.00 33.38 101 GLY A O 1
ATOM 779 N N . PHE A 1 102 ? 32.144 15.307 -1.991 1.00 28.08 102 PHE A N 1
ATOM 780 C CA . PHE A 1 102 ? 31.271 14.206 -2.376 1.00 30.55 102 PHE A CA 1
ATOM 781 C C . PHE A 1 102 ? 30.439 14.601 -3.595 1.00 34.89 102 PHE A C 1
ATOM 782 O O . PHE A 1 102 ? 29.857 15.695 -3.600 1.00 39.96 102 PHE A O 1
ATOM 790 N N . THR A 1 103 ? 30.330 13.697 -4.563 1.00 33.76 103 THR A N 1
ATOM 791 C CA . THR A 1 103 ? 29.268 13.786 -5.580 1.00 37.21 103 THR A CA 1
ATOM 792 C C . THR A 1 103 ? 27.987 13.255 -5.005 1.00 36.68 103 THR A C 1
ATOM 793 O O . THR A 1 103 ? 28.006 12.600 -3.951 1.00 29.97 103 THR A O 1
ATOM 797 N N . ASP A 1 104 ? 26.874 13.537 -5.696 1.00 33.20 104 ASP A N 1
ATOM 798 C CA . ASP A 1 104 ? 25.565 12.949 -5.366 1.00 38.77 104 ASP A CA 1
ATOM 799 C C . ASP A 1 104 ? 25.637 11.428 -5.243 1.00 32.88 104 ASP A C 1
ATOM 800 O O . ASP A 1 104 ? 25.125 10.875 -4.283 1.00 31.77 104 ASP A O 1
ATOM 805 N N . GLU A 1 105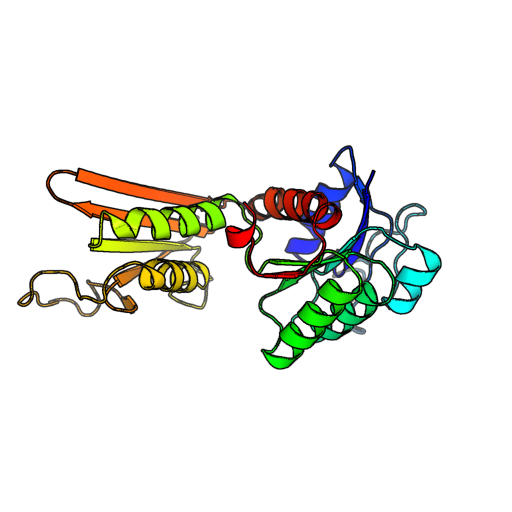 ? 26.233 10.787 -6.248 1.00 32.64 105 GLU A N 1
ATOM 806 C CA . GLU A 1 105 ? 26.315 9.329 -6.336 1.00 39.58 105 GLU A CA 1
ATOM 807 C C . GLU A 1 105 ? 27.211 8.762 -5.230 1.00 31.02 105 GLU A C 1
ATOM 808 O O . GLU A 1 105 ? 26.897 7.762 -4.615 1.00 29.35 105 GLU A O 1
ATOM 814 N N . GLN A 1 106 ? 28.339 9.406 -5.020 1.00 27.53 106 GLN A N 1
ATOM 815 C CA . GLN A 1 106 ? 29.236 9.003 -3.914 1.00 26.17 106 GLN A CA 1
ATOM 816 C C . GLN A 1 106 ? 28.540 9.105 -2.558 1.00 26.71 106 GLN A C 1
ATOM 817 O O . GLN A 1 106 ? 28.622 8.214 -1.734 1.00 24.60 106 GLN A O 1
ATOM 823 N N . LEU A 1 107 ? 27.852 10.223 -2.304 1.00 25.50 107 LEU A N 1
ATOM 824 C CA . LEU A 1 107 ? 27.194 10.374 -1.026 1.00 27.07 107 LEU A CA 1
ATOM 825 C C . LEU A 1 107 ? 26.083 9.318 -0.851 1.00 26.07 107 LEU A C 1
ATOM 826 O O . LEU A 1 107 ? 25.851 8.812 0.210 1.00 24.07 107 LEU A O 1
ATOM 831 N N . GLN A 1 108 ? 25.435 8.906 -1.931 1.00 26.65 108 GLN A N 1
ATOM 832 C CA . GLN A 1 108 ? 24.348 7.945 -1.812 1.00 25.43 108 GLN A CA 1
ATOM 833 C C . GLN A 1 108 ? 24.962 6.562 -1.475 1.00 22.26 108 GLN A C 1
ATOM 834 O O . GLN A 1 108 ? 24.457 5.869 -0.666 1.00 23.77 108 GLN A O 1
ATOM 840 N N . GLN A 1 109 ? 26.094 6.221 -2.030 1.00 21.80 109 GLN A N 1
ATOM 841 C CA . GLN A 1 109 ? 26.774 4.968 -1.663 1.00 23.16 109 GLN A CA 1
ATOM 842 C C . GLN A 1 109 ? 27.171 4.953 -0.184 1.00 23.73 109 GLN A C 1
ATOM 843 O O . GLN A 1 109 ? 26.930 3.977 0.545 1.00 22.86 109 GLN A O 1
ATOM 849 N N . CYS A 1 110 ? 27.779 6.049 0.277 1.00 23.07 110 CYS A N 1
ATOM 850 C CA . CYS A 1 110 ? 28.087 6.153 1.729 1.00 19.46 110 CYS A CA 1
ATOM 851 C C . CYS A 1 110 ? 26.847 6.048 2.626 1.00 19.74 110 CYS A C 1
ATOM 852 O O . CYS A 1 110 ? 26.913 5.424 3.653 1.00 19.76 110 CYS A O 1
ATOM 855 N N . THR A 1 111 ? 25.736 6.692 2.219 1.00 19.51 111 THR A N 1
ATOM 856 C CA . THR A 1 111 ? 24.511 6.786 3.032 1.00 21.65 111 THR A CA 1
ATOM 857 C C . THR A 1 111 ? 23.959 5.379 3.185 1.00 22.33 111 THR A C 1
ATOM 858 O O . THR A 1 111 ? 23.637 4.908 4.274 1.00 21.82 111 THR A O 1
ATOM 862 N N . ILE A 1 112 ? 23.916 4.654 2.043 1.00 25.37 112 ILE A N 1
ATOM 863 C CA . ILE A 1 112 ? 23.355 3.322 2.076 1.00 25.16 112 ILE A CA 1
ATOM 864 C C . ILE A 1 112 ? 24.167 2.369 2.861 1.00 22.53 112 ILE A C 1
ATOM 865 O O . ILE A 1 112 ? 23.639 1.518 3.610 1.00 25.11 112 ILE A O 1
ATOM 870 N N . LEU A 1 113 ? 25.497 2.463 2.770 1.00 23.12 113 LEU A N 1
ATOM 871 C CA . LEU A 1 113 ? 26.339 1.583 3.497 1.00 22.56 113 LEU A CA 1
ATOM 872 C C . LEU A 1 113 ? 26.315 1.857 4.986 1.00 27.19 113 LEU A C 1
ATOM 873 O O . LEU A 1 113 ? 26.293 0.927 5.784 1.00 23.87 113 LEU A O 1
ATOM 878 N N . ALA A 1 114 ? 26.354 3.136 5.384 1.00 21.07 114 ALA A N 1
ATOM 879 C CA . ALA A 1 114 ? 26.194 3.440 6.813 1.00 20.09 114 ALA A CA 1
ATOM 880 C C . ALA A 1 114 ? 24.890 2.863 7.360 1.00 21.16 114 ALA A C 1
ATOM 881 O O . ALA A 1 114 ? 24.901 2.327 8.452 1.00 24.73 114 ALA A O 1
ATOM 883 N N . GLU A 1 115 ? 23.800 3.007 6.599 1.00 24.50 115 GLU A N 1
ATOM 884 C CA . GLU A 1 115 ? 22.471 2.514 7.036 1.00 26.33 115 GLU A CA 1
ATOM 885 C C . GLU A 1 115 ? 22.469 0.990 7.249 1.00 27.64 115 GLU A C 1
ATOM 886 O O . GLU A 1 115 ? 22.117 0.483 8.318 1.00 25.74 115 GLU A O 1
ATOM 892 N N . VAL A 1 116 ? 22.934 0.249 6.258 1.00 28.11 116 VAL A N 1
ATOM 893 C CA . VAL A 1 116 ? 22.961 -1.238 6.413 1.00 31.10 116 VAL A CA 1
ATOM 894 C C . VAL A 1 116 ? 23.882 -1.758 7.536 1.00 28.29 116 VAL A C 1
ATOM 895 O O . VAL A 1 116 ? 23.495 -2.692 8.236 1.00 26.71 116 VAL A O 1
ATOM 899 N N . ASN A 1 117 ? 25.008 -1.065 7.833 1.00 21.98 117 ASN A N 1
ATOM 900 C CA . ASN A 1 117 ? 25.909 -1.437 8.836 1.00 21.69 117 ASN A CA 1
ATOM 901 C C . ASN A 1 117 ? 25.571 -0.839 10.223 1.00 22.90 117 ASN A C 1
ATOM 902 O O . ASN A 1 117 ? 26.286 -1.109 11.146 1.00 25.39 117 ASN A O 1
ATOM 907 N N . LYS A 1 118 ? 24.521 -0.035 10.254 1.00 24.04 118 LYS A N 1
ATOM 908 C CA . LYS A 1 118 ? 24.056 0.649 11.478 1.00 27.58 118 LYS A CA 1
ATOM 909 C C . LYS A 1 118 ? 25.239 1.386 12.099 1.00 24.72 118 LYS A C 1
ATOM 910 O O . LYS A 1 118 ? 25.538 1.265 13.292 1.00 26.92 118 LYS A O 1
ATOM 916 N N . LEU A 1 119 ? 25.930 2.191 11.273 1.00 24.20 119 LEU A N 1
ATOM 917 C CA . LEU A 1 119 ? 27.140 2.833 11.726 1.00 24.23 119 LEU A CA 1
ATOM 918 C C . LEU A 1 119 ? 26.980 4.333 11.420 1.00 24.09 119 LEU A C 1
ATOM 919 O O . LEU A 1 119 ? 26.539 4.687 10.330 1.00 21.78 119 LEU A O 1
ATOM 924 N N . GLY A 1 120 ? 27.356 5.161 12.381 1.00 18.62 120 GLY A N 1
ATOM 925 C CA . GLY A 1 120 ? 27.203 6.624 12.205 1.00 18.97 120 GLY A CA 1
ATOM 926 C C . GLY A 1 120 ? 28.232 7.220 11.260 1.00 16.62 120 GLY A C 1
ATOM 927 O O . GLY A 1 120 ? 29.371 6.773 11.184 1.00 17.56 120 GLY A O 1
ATOM 928 N N . CYS A 1 121 ? 27.879 8.294 10.558 1.00 16.13 121 CYS A N 1
ATOM 929 C CA . CYS A 1 121 ? 28.808 9.065 9.775 1.00 15.98 121 CYS A CA 1
ATOM 930 C C . CYS A 1 121 ? 28.301 10.458 9.819 1.00 16.52 121 CYS A C 1
ATOM 931 O O . CYS A 1 121 ? 27.113 10.652 9.669 1.00 16.87 121 CYS A O 1
ATOM 934 N N . ILE A 1 122 ? 29.183 11.413 10.077 1.00 15.59 122 ILE A N 1
ATOM 935 C CA . ILE A 1 122 ? 28.765 12.832 9.968 1.00 15.71 122 ILE A CA 1
ATOM 936 C C . ILE A 1 122 ? 29.620 13.492 8.947 1.00 14.44 122 ILE A C 1
ATOM 937 O O . ILE A 1 122 ? 30.914 13.404 8.987 1.00 15.73 122 ILE A O 1
ATOM 942 N N . VAL A 1 123 ? 29.002 14.203 7.985 1.00 15.17 123 VAL A N 1
ATOM 943 C CA . VAL A 1 123 ? 29.706 15.033 7.004 1.00 16.08 123 VAL A CA 1
ATOM 944 C C . VAL A 1 123 ? 29.343 16.484 7.360 1.00 16.40 123 VAL A C 1
ATOM 945 O O . VAL A 1 123 ? 28.151 16.834 7.447 1.00 17.08 123 VAL A O 1
ATOM 949 N N . ALA A 1 124 ? 30.362 17.255 7.691 1.00 16.70 124 ALA A N 1
ATOM 950 C CA . ALA A 1 124 ? 30.201 18.633 8.174 1.00 18.61 124 ALA A CA 1
ATOM 951 C C . ALA A 1 124 ? 30.953 19.595 7.250 1.00 19.73 124 ALA A C 1
ATOM 952 O O . ALA A 1 124 ? 32.116 19.799 7.405 1.00 23.16 124 ALA A O 1
ATOM 954 N N . PRO A 1 125 ? 30.257 20.242 6.337 1.00 18.97 125 PRO A N 1
ATOM 955 C CA . PRO A 1 125 ? 30.872 21.353 5.555 1.00 21.25 125 PRO A CA 1
ATOM 956 C C . PRO A 1 125 ? 31.191 22.622 6.395 1.00 20.62 125 PRO A C 1
ATOM 957 O O . PRO A 1 125 ? 31.920 23.523 5.932 1.00 19.17 125 PRO A O 1
ATOM 961 N N . ASN A 1 126 ? 30.645 22.691 7.589 1.00 18.81 126 ASN A N 1
ATOM 962 C CA . ASN A 1 126 ? 30.936 23.795 8.526 1.00 16.03 126 ASN A CA 1
ATOM 963 C C . ASN A 1 126 ? 30.849 23.254 9.929 1.00 14.74 126 ASN A C 1
ATOM 964 O O . ASN A 1 126 ? 29.809 22.805 10.396 1.00 16.42 126 ASN A O 1
ATOM 969 N N . PHE A 1 127 ? 32.009 23.160 10.542 1.00 15.70 127 PHE A N 1
ATOM 970 C CA . PHE A 1 127 ? 32.087 22.698 11.945 1.00 14.93 127 PHE A CA 1
ATOM 971 C C . PHE A 1 127 ? 31.755 23.757 12.996 1.00 18.18 127 PHE A C 1
ATOM 972 O O . PHE A 1 127 ? 31.619 23.425 14.209 1.00 18.62 127 PHE A O 1
ATOM 980 N N . ALA A 1 128 ? 31.717 25.034 12.647 1.00 16.77 128 ALA A N 1
ATOM 981 C CA . ALA A 1 128 ? 31.596 26.020 13.702 1.00 16.13 128 ALA A CA 1
ATOM 982 C C . ALA A 1 128 ? 30.142 26.047 14.199 1.00 17.96 128 ALA A C 1
ATOM 983 O O . ALA A 1 128 ? 29.225 26.519 13.472 1.00 17.34 128 ALA A O 1
ATOM 985 N N . ILE A 1 129 ? 29.894 25.643 15.451 1.00 16.18 129 ILE A N 1
ATOM 986 C CA . ILE A 1 129 ? 28.528 25.548 15.932 1.00 15.89 129 ILE A CA 1
ATOM 987 C C . ILE A 1 129 ? 27.816 26.911 15.892 1.00 15.26 129 ILE A C 1
ATOM 988 O O . ILE A 1 129 ? 26.620 26.977 15.605 1.00 13.72 129 ILE A O 1
ATOM 993 N N . GLY A 1 130 ? 28.546 27.989 16.175 1.00 16.03 130 GLY A N 1
ATOM 994 C CA . GLY A 1 130 ? 27.893 29.332 16.126 1.00 17.59 130 GLY A CA 1
ATOM 995 C C . GLY A 1 130 ? 27.421 29.727 14.769 1.00 18.58 130 GLY A C 1
ATOM 996 O O . GLY A 1 130 ? 26.317 30.282 14.635 1.00 17.08 130 GLY A O 1
ATOM 997 N N . ALA A 1 131 ? 28.187 29.356 13.764 1.00 14.86 131 ALA A N 1
ATOM 998 C CA . ALA A 1 131 ? 27.782 29.609 12.389 1.00 16.37 131 ALA A CA 1
ATOM 999 C C . ALA A 1 131 ? 26.603 28.777 11.987 1.00 17.26 131 ALA A C 1
ATOM 1000 O O . ALA A 1 131 ? 25.659 29.245 11.311 1.00 18.35 131 ALA A O 1
ATOM 1002 N N . VAL A 1 132 ? 26.637 27.492 12.364 1.00 15.80 132 VAL A N 1
ATOM 1003 C CA . VAL A 1 132 ? 25.558 26.617 11.983 1.00 15.70 132 VAL A CA 1
ATOM 1004 C C . VAL A 1 132 ? 24.273 26.986 12.707 1.00 14.92 132 VAL A C 1
ATOM 1005 O O . VAL A 1 132 ? 23.170 26.967 12.103 1.00 16.43 132 VAL A O 1
ATOM 1009 N N . LEU A 1 133 ? 24.352 27.294 13.986 1.00 15.44 133 LEU A N 1
ATOM 1010 C CA . LEU A 1 133 ? 23.124 27.770 14.698 1.00 16.59 133 LEU A CA 1
ATOM 1011 C C . LEU A 1 133 ? 22.636 29.055 14.117 1.00 17.00 133 LEU A C 1
ATOM 1012 O O . LEU A 1 133 ? 21.418 29.222 13.997 1.00 15.72 133 LEU A O 1
ATOM 1017 N N . MET A 1 134 ? 23.543 29.953 13.765 1.00 15.41 134 MET A N 1
ATOM 1018 C CA . MET A 1 134 ? 23.098 31.199 13.092 1.00 16.73 134 MET A CA 1
ATOM 1019 C C . MET A 1 134 ? 22.204 30.868 11.890 1.00 16.74 134 MET A C 1
ATOM 1020 O O . MET A 1 134 ? 21.095 31.423 11.732 1.00 16.09 134 MET A O 1
ATOM 1025 N N . MET A 1 135 ? 22.674 29.930 11.037 1.00 15.14 135 MET A N 1
ATOM 1026 C CA . MET A 1 135 ? 21.928 29.606 9.864 1.00 16.74 135 MET A CA 1
ATOM 1027 C C . MET A 1 135 ? 20.620 28.839 10.128 1.00 15.79 135 MET A C 1
ATOM 1028 O O . MET A 1 135 ? 19.556 29.120 9.505 1.00 16.12 135 MET A O 1
ATOM 1033 N N . LYS A 1 136 ? 20.704 27.897 11.037 1.00 15.82 136 LYS A N 1
ATOM 1034 C CA . LYS A 1 136 ? 19.533 27.110 11.393 1.00 16.00 136 LYS A CA 1
ATOM 1035 C C . LYS A 1 136 ? 18.437 28.013 11.968 1.00 16.29 136 LYS A C 1
ATOM 1036 O O . LYS A 1 136 ? 17.248 27.906 11.560 1.00 17.65 136 LYS A O 1
ATOM 1042 N N . PHE A 1 137 ? 18.855 28.842 12.908 1.00 14.15 137 PHE A N 1
ATOM 1043 C CA . PHE A 1 137 ? 17.883 29.780 13.534 1.00 14.38 137 PHE A CA 1
ATOM 1044 C C . PHE A 1 137 ? 17.371 30.797 12.550 1.00 14.06 137 PHE A C 1
ATOM 1045 O O . PHE A 1 137 ? 16.180 31.168 12.634 1.00 14.20 137 PHE A O 1
ATOM 1053 N N . ALA A 1 138 ? 18.176 31.259 11.598 1.00 13.13 138 ALA A N 1
ATOM 1054 C CA . ALA A 1 138 ? 17.681 32.220 10.606 1.00 15.58 138 ALA A CA 1
ATOM 1055 C C . ALA A 1 138 ? 16.587 31.586 9.742 1.00 15.67 138 ALA A C 1
ATOM 1056 O O . ALA A 1 138 ? 15.597 32.193 9.411 1.00 17.23 138 ALA A O 1
ATOM 1058 N N . SER A 1 139 ? 16.773 30.338 9.416 1.00 17.02 139 SER A N 1
ATOM 1059 C CA . SER A 1 139 ? 15.800 29.656 8.572 1.00 19.17 139 SER A CA 1
ATOM 1060 C C . SER A 1 139 ? 14.474 29.488 9.320 1.00 19.85 139 SER A C 1
ATOM 1061 O O . SER A 1 139 ? 13.457 29.740 8.688 1.00 22.39 139 SER A O 1
ATOM 1064 N N . LEU A 1 140 ? 14.491 29.271 10.641 1.00 16.67 140 LEU A N 1
ATOM 1065 C CA . LEU A 1 140 ? 13.233 29.210 11.500 1.00 18.08 140 LEU A CA 1
ATOM 1066 C C . LEU A 1 140 ? 12.629 30.587 11.622 1.00 18.79 140 LEU A C 1
ATOM 1067 O O . LEU A 1 140 ? 11.442 30.742 11.420 1.00 17.18 140 LEU A O 1
ATOM 1072 N N . ALA A 1 141 ? 13.467 31.597 11.827 1.00 14.84 141 ALA A N 1
ATOM 1073 C CA . ALA A 1 141 ? 12.977 32.971 11.951 1.00 14.67 141 ALA A CA 1
ATOM 1074 C C . ALA A 1 141 ? 12.324 33.521 10.672 1.00 13.85 141 ALA A C 1
ATOM 1075 O O . ALA A 1 141 ? 11.438 34.391 10.704 1.00 14.05 141 ALA A O 1
ATOM 1077 N N . ALA A 1 142 ? 12.812 33.063 9.504 1.00 14.92 142 ALA A N 1
ATOM 1078 C CA . ALA A 1 142 ? 12.288 33.557 8.249 1.00 15.45 142 ALA A CA 1
ATOM 1079 C C . ALA A 1 142 ? 10.829 33.171 8.022 1.00 15.11 142 ALA A C 1
ATOM 1080 O O . ALA A 1 142 ? 10.171 33.830 7.192 1.00 17.72 142 ALA A O 1
ATOM 1082 N N . ALA A 1 143 ? 10.311 32.202 8.784 1.00 15.74 143 ALA A N 1
ATOM 1083 C CA . ALA A 1 143 ? 8.839 31.928 8.743 1.00 17.13 143 ALA A CA 1
ATOM 1084 C C . ALA A 1 143 ? 7.984 33.084 9.289 1.00 17.68 143 ALA A C 1
ATOM 1085 O O . ALA A 1 143 ? 6.720 33.200 8.940 1.00 18.77 143 ALA A O 1
ATOM 1087 N N . TYR A 1 144 ? 8.580 33.953 10.141 1.00 15.11 144 TYR A N 1
ATOM 1088 C CA . TYR A 1 144 ? 7.907 35.069 10.779 1.00 14.78 144 TYR A CA 1
ATOM 1089 C C . TYR A 1 144 ? 8.331 36.402 10.310 1.00 17.83 144 TYR A C 1
ATOM 1090 O O . TYR A 1 144 ? 7.535 37.348 10.352 1.00 17.65 144 TYR A O 1
ATOM 1099 N N . PHE A 1 145 ? 9.571 36.511 9.809 1.00 14.24 145 PHE A N 1
ATOM 1100 C CA . PHE A 1 145 ? 10.146 37.760 9.304 1.00 14.96 145 PHE A CA 1
ATOM 1101 C C . PHE A 1 145 ? 10.658 37.477 7.905 1.00 17.93 145 PHE A C 1
ATOM 1102 O O . PHE A 1 145 ? 11.831 37.102 7.708 1.00 16.04 145 PHE A O 1
ATOM 1110 N N . PRO A 1 146 ? 9.778 37.668 6.898 1.00 16.87 146 PRO A N 1
ATOM 1111 C CA . PRO A 1 146 ? 10.282 37.317 5.567 1.00 17.26 146 PRO A CA 1
ATOM 1112 C C . PRO A 1 146 ? 11.287 38.354 4.952 1.00 17.89 146 PRO A C 1
ATOM 1113 O O . PRO A 1 146 ? 11.890 37.994 3.970 1.00 15.50 146 PRO A O 1
ATOM 1117 N N . ASP A 1 147 ? 11.438 39.551 5.525 1.00 15.47 147 ASP A N 1
ATOM 1118 C CA . ASP A 1 147 ? 12.342 40.579 4.966 1.00 14.15 147 ASP A CA 1
ATOM 1119 C C . ASP A 1 147 ? 13.631 40.449 5.783 1.00 14.06 147 ASP A C 1
ATOM 1120 O O . ASP A 1 147 ? 13.634 40.643 7.050 1.00 14.21 147 ASP A O 1
ATOM 1125 N N . VAL A 1 148 ? 14.701 40.132 5.050 1.00 12.61 148 VAL A N 1
ATOM 1126 C CA . VAL A 1 148 ? 15.980 39.837 5.717 1.00 13.35 148 VAL A CA 1
ATOM 1127 C C . VAL A 1 148 ? 17.126 40.319 4.845 1.00 12.65 148 VAL A C 1
ATOM 1128 O O . VAL A 1 148 ? 17.020 40.319 3.603 1.00 12.04 148 VAL A O 1
ATOM 1132 N N . GLU A 1 149 ? 18.208 40.718 5.472 1.00 14.13 149 GLU A N 1
ATOM 1133 C CA . GLU A 1 149 ? 19.467 40.989 4.763 1.00 13.57 149 GLU A CA 1
ATOM 1134 C C . GLU A 1 149 ? 20.637 40.299 5.456 1.00 12.90 149 GLU A C 1
ATOM 1135 O O . GLU A 1 149 ? 20.581 40.093 6.635 1.00 13.64 149 GLU A O 1
ATOM 1141 N N . ILE A 1 150 ? 21.679 39.967 4.680 1.00 11.70 150 ILE A N 1
ATOM 1142 C CA . ILE A 1 150 ? 22.885 39.328 5.213 1.00 11.61 150 ILE A CA 1
ATOM 1143 C C . ILE A 1 150 ? 24.051 40.270 4.995 1.00 12.99 150 ILE A C 1
ATOM 1144 O O . ILE A 1 150 ? 24.276 40.724 3.866 1.00 12.49 150 ILE A O 1
ATOM 1149 N N . ILE A 1 151 ? 24.821 40.510 6.039 1.00 11.95 151 ILE A N 1
ATOM 1150 C CA . ILE A 1 151 ? 26.079 41.278 5.940 1.00 11.77 151 ILE A CA 1
ATOM 1151 C C . ILE A 1 151 ? 27.192 40.359 6.428 1.00 13.15 151 ILE A C 1
ATOM 1152 O O . ILE A 1 151 ? 27.108 39.890 7.571 1.00 12.93 151 ILE A O 1
ATOM 1157 N N . GLU A 1 152 ? 28.216 40.162 5.564 1.00 12.50 152 GLU A N 1
ATOM 1158 C CA . GLU A 1 152 ? 29.314 39.262 5.934 1.00 13.29 152 GLU A CA 1
ATOM 1159 C C . GLU A 1 152 ? 30.555 40.092 5.841 1.00 14.78 152 GLU A C 1
ATOM 1160 O O . GLU A 1 152 ? 30.600 41.012 5.016 1.00 14.83 152 GLU A O 1
ATOM 1166 N N . MET A 1 153 ? 31.500 39.861 6.778 1.00 12.58 153 MET A N 1
ATOM 1167 C CA . MET A 1 153 ? 32.682 40.683 6.838 1.00 13.69 153 MET A CA 1
ATOM 1168 C C . MET A 1 153 ? 33.892 39.778 7.034 1.00 14.06 153 MET A C 1
ATOM 1169 O O . MET A 1 153 ? 33.848 38.861 7.883 1.00 14.09 153 MET A O 1
ATOM 1174 N N . HIS A 1 154 ? 34.935 40.019 6.221 1.00 13.21 154 HIS A N 1
ATOM 1175 C CA . HIS A 1 154 ? 36.113 39.162 6.266 1.00 13.21 154 HIS A CA 1
ATOM 1176 C C . HIS A 1 154 ? 37.315 40.063 6.105 1.00 13.54 154 HIS A C 1
ATOM 1177 O O . HIS A 1 154 ? 37.224 41.213 5.759 1.00 12.45 154 HIS A O 1
ATOM 1184 N N . HIS A 1 155 ? 38.471 39.504 6.401 1.00 14.14 155 HIS A N 1
ATOM 1185 C CA . HIS A 1 155 ? 39.721 40.130 6.060 1.00 15.22 155 HIS A CA 1
ATOM 1186 C C . HIS A 1 155 ? 39.846 40.499 4.618 1.00 14.85 155 HIS A C 1
ATOM 1187 O O . HIS A 1 155 ? 39.206 39.916 3.738 1.00 16.12 155 HIS A O 1
ATOM 1194 N N . ASP A 1 156 ? 40.790 41.396 4.300 1.00 16.08 156 ASP A N 1
ATOM 1195 C CA . ASP A 1 156 ? 40.924 41.900 2.962 1.00 17.86 156 ASP A CA 1
ATOM 1196 C C . ASP A 1 156 ? 41.879 41.114 2.043 1.00 17.82 156 ASP A C 1
ATOM 1197 O O . ASP A 1 156 ? 42.255 41.613 0.993 1.00 20.21 156 ASP A O 1
ATOM 1202 N N . GLN A 1 157 ? 42.272 39.919 2.448 1.00 18.95 157 GLN A N 1
ATOM 1203 C CA . GLN A 1 157 ? 42.896 38.946 1.528 1.00 19.69 157 GLN A CA 1
ATOM 1204 C C . GLN A 1 157 ? 41.962 37.962 0.872 1.00 21.76 157 GLN A C 1
ATOM 1205 O O . GLN A 1 157 ? 42.383 37.165 0.009 1.00 23.37 157 GLN A O 1
ATOM 1211 N N . LYS A 1 158 ? 40.653 38.000 1.246 1.00 16.22 158 LYS A N 1
ATOM 1212 C CA . LYS A 1 158 ? 39.724 37.013 0.729 1.00 17.89 158 LYS A CA 1
ATOM 1213 C C . LYS A 1 158 ? 39.363 37.249 -0.703 1.00 18.28 158 LYS A C 1
ATOM 1214 O O . LYS A 1 158 ? 39.018 38.370 -1.132 1.00 19.10 158 LYS A O 1
ATOM 1220 N N . LEU A 1 159 ? 39.405 36.185 -1.498 1.00 18.61 159 LEU A N 1
ATOM 1221 C CA . LEU A 1 159 ? 39.219 36.341 -2.914 1.00 17.84 159 LEU A CA 1
ATOM 1222 C C . LEU A 1 159 ? 37.788 36.282 -3.426 1.00 21.35 159 LEU A C 1
ATOM 1223 O O . LEU A 1 159 ? 37.530 36.709 -4.542 1.00 23.23 159 LEU A O 1
ATOM 1228 N N . ASP A 1 160 ? 36.875 35.703 -2.663 1.00 19.14 160 ASP A N 1
ATOM 1229 C CA . ASP A 1 160 ? 35.505 35.490 -3.185 1.00 20.67 160 ASP A CA 1
ATOM 1230 C C . ASP A 1 160 ? 34.491 36.319 -2.396 1.00 18.20 160 ASP A C 1
ATOM 1231 O O . ASP A 1 160 ? 34.591 36.323 -1.158 1.00 17.65 160 ASP A O 1
ATOM 1236 N N . ALA A 1 161 ? 33.596 36.983 -3.090 1.00 17.40 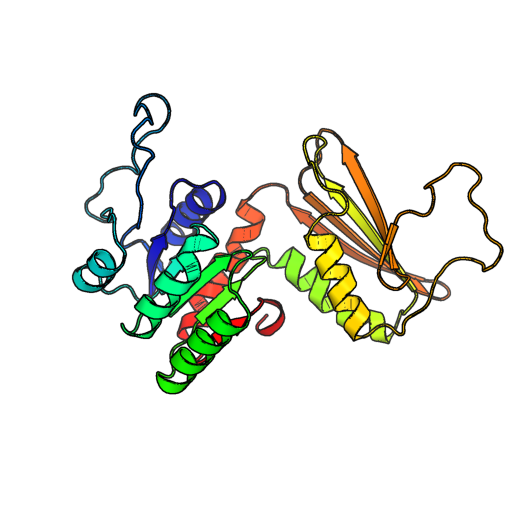161 ALA A N 1
ATOM 1237 C CA . ALA A 1 161 ? 32.440 37.649 -2.457 1.00 17.11 161 ALA A CA 1
ATOM 1238 C C . ALA A 1 161 ? 31.187 37.317 -3.227 1.00 17.52 161 ALA A C 1
ATOM 1239 O O . ALA A 1 161 ? 31.138 37.478 -4.457 1.00 16.59 161 ALA A O 1
ATOM 1241 N N . PRO A 1 162 ? 30.135 36.908 -2.544 1.00 15.08 162 PRO A N 1
ATOM 1242 C CA . PRO A 1 162 ? 30.069 36.687 -1.112 1.00 15.55 162 PRO A CA 1
ATOM 1243 C C . PRO A 1 162 ? 30.707 35.385 -0.663 1.00 15.62 162 PRO A C 1
ATOM 1244 O O . PRO A 1 162 ? 31.008 34.483 -1.510 1.00 17.80 162 PRO A O 1
ATOM 1248 N N . SER A 1 163 ? 30.933 35.280 0.639 1.00 14.94 163 SER A N 1
ATOM 1249 C CA . SER A 1 163 ? 31.471 34.092 1.261 1.00 16.19 163 SER A CA 1
ATOM 1250 C C . SER A 1 163 ? 30.592 32.874 1.063 1.00 16.94 163 SER A C 1
ATOM 1251 O O . SER A 1 163 ? 29.393 32.981 0.873 1.00 16.96 163 SER A O 1
ATOM 1254 N N . GLY A 1 164 ? 31.243 31.712 1.178 1.00 17.94 164 GLY A N 1
ATOM 1255 C CA . GLY A 1 164 ? 30.441 30.486 1.156 1.00 18.60 164 GLY A CA 1
ATOM 1256 C C . GLY A 1 164 ? 29.399 30.383 2.246 1.00 18.20 164 GLY A C 1
ATOM 1257 O O . GLY A 1 164 ? 28.298 29.827 2.009 1.00 17.62 164 GLY A O 1
ATOM 1258 N N . THR A 1 165 ? 29.722 30.861 3.433 1.00 15.63 165 THR A N 1
ATOM 1259 C CA . THR A 1 165 ? 28.774 30.820 4.516 1.00 17.83 165 THR A CA 1
ATOM 1260 C C . THR A 1 165 ? 27.586 31.707 4.217 1.00 16.51 165 THR A C 1
ATOM 1261 O O . THR A 1 165 ? 26.446 31.336 4.506 1.00 16.84 165 THR A O 1
ATOM 1265 N N . ALA A 1 166 ? 27.844 32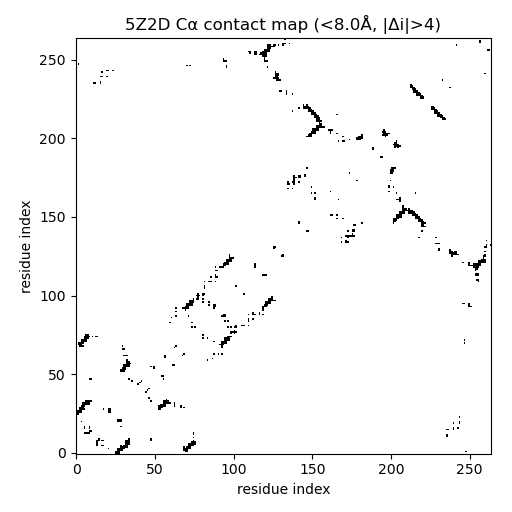.892 3.585 1.00 14.37 166 ALA A N 1
ATOM 1266 C CA . ALA A 1 166 ? 26.672 33.717 3.243 1.00 14.20 166 ALA A CA 1
ATOM 1267 C C . ALA A 1 166 ? 25.790 33.066 2.197 1.00 14.87 166 ALA A C 1
ATOM 1268 O O . ALA A 1 166 ? 24.559 33.177 2.252 1.00 14.34 166 ALA A O 1
ATOM 1270 N N . TYR A 1 167 ? 26.393 32.447 1.223 1.00 15.21 167 TYR A N 1
ATOM 1271 C CA . TYR A 1 167 ? 25.611 31.747 0.169 1.00 17.18 167 TYR A CA 1
ATOM 1272 C C . TYR A 1 167 ? 24.794 30.612 0.828 1.00 16.11 167 TYR A C 1
ATOM 1273 O O . TYR A 1 167 ? 23.617 30.451 0.564 1.00 18.14 167 TYR A O 1
ATOM 1282 N N . LYS A 1 168 ? 25.429 29.820 1.692 1.00 15.19 168 LYS A N 1
ATOM 1283 C CA . LYS A 1 168 ? 24.705 28.721 2.378 1.00 16.18 168 LYS A CA 1
ATOM 1284 C C . LYS A 1 168 ? 23.561 29.241 3.243 1.00 16.41 168 LYS A C 1
ATOM 1285 O O . LYS A 1 168 ? 22.471 28.649 3.311 1.00 15.01 168 LYS A O 1
ATOM 1291 N N . THR A 1 169 ? 23.813 30.364 3.918 1.00 13.71 169 THR A N 1
ATOM 1292 C CA . THR A 1 169 ? 22.810 31.011 4.778 1.00 13.78 169 THR A CA 1
ATOM 1293 C C . THR A 1 169 ? 21.626 31.403 3.950 1.00 14.81 169 THR A C 1
ATOM 1294 O O . THR A 1 169 ? 20.458 31.119 4.292 1.00 13.74 169 THR A O 1
ATOM 1298 N N . ALA A 1 170 ? 21.897 32.028 2.798 1.00 14.39 170 ALA A N 1
ATOM 1299 C CA . ALA A 1 170 ? 20.831 32.470 1.922 1.00 14.60 170 ALA A CA 1
ATOM 1300 C C . ALA A 1 170 ? 20.059 31.267 1.363 1.00 14.48 170 ALA A C 1
ATOM 1301 O O . ALA A 1 170 ? 18.794 31.281 1.359 1.00 15.38 170 ALA A O 1
ATOM 1303 N N . GLN A 1 171 ? 20.733 30.168 1.044 1.00 14.45 171 GLN A N 1
ATOM 1304 C CA . GLN A 1 171 ? 20.052 28.971 0.562 1.00 16.60 171 GLN A CA 1
ATOM 1305 C C . GLN A 1 171 ? 19.136 28.365 1.626 1.00 17.89 171 GLN A C 1
ATOM 1306 O O . GLN A 1 171 ? 18.011 27.975 1.304 1.00 16.75 171 GLN A O 1
ATOM 1312 N N . MET A 1 172 ? 19.618 28.313 2.871 1.00 16.52 172 MET A N 1
ATOM 1313 C CA . MET A 1 172 ? 18.811 27.818 3.982 1.00 17.59 172 MET A CA 1
ATOM 1314 C C . MET A 1 172 ? 17.609 28.648 4.232 1.00 17.09 172 MET A C 1
ATOM 1315 O O . MET A 1 172 ? 16.521 28.119 4.424 1.00 16.64 172 MET A O 1
ATOM 1320 N N . ILE A 1 173 ? 17.785 29.972 4.284 1.00 15.42 173 ILE A N 1
ATOM 1321 C CA . ILE A 1 173 ? 16.636 30.872 4.452 1.00 14.87 173 ILE A CA 1
ATOM 1322 C C . ILE A 1 173 ? 15.637 30.690 3.315 1.00 14.35 173 ILE A C 1
ATOM 1323 O O . ILE A 1 173 ? 14.429 30.642 3.579 1.00 16.64 173 IL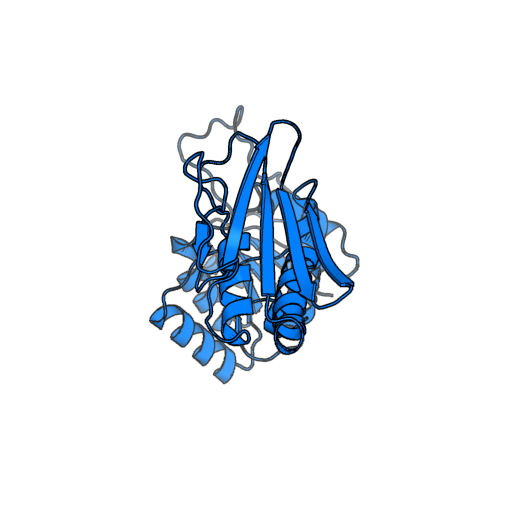E A O 1
ATOM 1328 N N . ALA A 1 174 ? 16.135 30.531 2.095 1.00 14.58 174 ALA A N 1
ATOM 1329 C CA . ALA A 1 174 ? 15.224 30.450 0.941 1.00 16.04 174 ALA A CA 1
ATOM 1330 C C . ALA A 1 174 ? 14.377 29.154 0.916 1.00 18.57 174 ALA A C 1
ATOM 1331 O O . ALA A 1 174 ? 13.376 29.100 0.175 1.00 18.56 174 ALA A O 1
ATOM 1333 N N . GLU A 1 175 ? 14.731 28.168 1.708 1.00 17.79 175 GLU A N 1
ATOM 1334 C CA . GLU A 1 175 ? 13.892 26.973 1.871 1.00 20.95 175 GLU A CA 1
ATOM 1335 C C . GLU A 1 175 ? 12.545 27.310 2.544 1.00 22.17 175 GLU A C 1
ATOM 1336 O O . GLU A 1 175 ? 11.566 26.569 2.352 1.00 21.00 175 GLU A O 1
ATOM 1342 N N . VAL A 1 176 ? 12.518 28.375 3.355 1.00 17.31 176 VAL A N 1
ATOM 1343 C CA . VAL A 1 176 ? 11.394 28.792 4.160 1.00 18.03 176 VAL A CA 1
ATOM 1344 C C . VAL A 1 176 ? 10.738 30.088 3.724 1.00 19.33 176 VAL A C 1
ATOM 1345 O O . VAL A 1 176 ? 9.497 30.235 3.634 1.00 17.14 176 VAL A O 1
ATOM 1349 N N . ARG A 1 177 ? 11.556 31.068 3.405 1.00 15.84 177 ARG A N 1
ATOM 1350 C CA . ARG A 1 177 ? 11.118 32.402 3.016 1.00 15.82 177 ARG A CA 1
ATOM 1351 C C . ARG A 1 177 ? 10.471 32.418 1.627 1.00 15.10 177 ARG A C 1
ATOM 1352 O O . ARG A 1 177 ? 11.052 31.907 0.653 1.00 17.66 177 ARG A O 1
ATOM 1360 N N . PRO A 1 178 ? 9.296 33.024 1.509 1.00 16.26 178 PRO A N 1
ATOM 1361 C CA . PRO A 1 178 ? 8.696 33.075 0.146 1.00 20.24 178 PRO A CA 1
ATOM 1362 C C . PRO A 1 178 ? 9.575 33.965 -0.709 1.00 16.72 178 PRO A C 1
ATOM 1363 O O . PRO A 1 178 ? 10.096 34.980 -0.220 1.00 18.30 178 PRO A O 1
ATOM 1367 N N . SER A 1 179 ? 9.743 33.556 -1.959 1.00 15.68 179 SER A N 1
ATOM 1368 C CA . SER A 1 179 ? 10.574 34.310 -2.878 1.00 18.01 179 SER A CA 1
ATOM 1369 C C . SER A 1 179 ? 10.038 35.673 -3.185 1.00 17.55 179 SER A C 1
ATOM 1370 O O . SER A 1 179 ? 8.934 35.839 -3.686 1.00 18.15 179 SER A O 1
ATOM 1373 N N . HIS A 1 180 ? 10.793 36.716 -2.855 1.00 13.72 180 HIS A N 1
ATOM 1374 C CA . HIS A 1 180 ? 10.412 38.092 -3.147 1.00 14.04 180 HIS A CA 1
ATOM 1375 C C . HIS A 1 180 ? 11.609 39.008 -3.103 1.00 16.12 180 HIS A C 1
ATOM 1376 O O . HIS A 1 180 ? 12.625 38.700 -2.459 1.00 15.56 180 HIS A O 1
ATOM 1383 N N . LYS A 1 181 ? 11.506 40.062 -3.844 1.00 15.69 181 LYS A N 1
ATOM 1384 C CA . LYS A 1 181 ? 12.520 41.155 -3.703 1.00 16.67 181 LYS A CA 1
ATOM 1385 C C . LYS A 1 181 ? 12.148 42.167 -2.654 1.00 14.76 181 LYS A C 1
ATOM 1386 O O . LYS A 1 181 ? 11.020 42.233 -2.167 1.00 16.44 181 LYS A O 1
ATOM 1392 N N . GLN A 1 182 ? 13.118 42.980 -2.205 1.00 14.59 182 GLN A N 1
ATOM 1393 C CA . GLN A 1 182 ? 12.938 43.843 -1.105 1.00 15.49 182 GLN A CA 1
ATOM 1394 C C . GLN A 1 182 ? 13.335 45.244 -1.443 1.00 18.60 182 GLN A C 1
ATOM 1395 O O . GLN A 1 182 ? 14.139 45.435 -2.341 1.00 19.08 182 GLN A O 1
ATOM 1401 N N . GLY A 1 183 ? 12.897 46.198 -0.644 1.00 18.62 183 GLY A N 1
ATOM 1402 C CA . GLY A 1 183 ? 13.228 47.603 -1.050 1.00 21.52 183 GLY A CA 1
ATOM 1403 C C . GLY A 1 183 ? 12.034 48.130 -1.855 1.00 20.42 183 GLY A C 1
ATOM 1404 O O . GLY A 1 183 ? 11.203 47.362 -2.349 1.00 21.49 183 GLY A O 1
ATOM 1405 N N . HIS A 1 184 ? 11.885 49.433 -1.884 1.00 18.23 184 HIS A N 1
ATOM 1406 C CA . HIS A 1 184 ? 10.757 50.006 -2.637 1.00 17.34 184 HIS A CA 1
ATOM 1407 C C . HIS A 1 184 ? 10.870 49.622 -4.086 1.00 17.68 184 HIS A C 1
ATOM 1408 O O . HIS A 1 184 ? 11.960 49.632 -4.669 1.00 16.02 184 HIS A O 1
ATOM 1415 N N . PRO A 1 185 ? 9.774 49.241 -4.735 1.00 17.05 185 PRO A N 1
ATOM 1416 C CA . PRO A 1 185 ? 9.836 48.920 -6.177 1.00 19.52 185 PRO A CA 1
ATOM 1417 C C . PRO A 1 185 ? 10.432 49.968 -7.093 1.00 19.77 185 PRO A C 1
ATOM 1418 O O . PRO A 1 185 ? 11.005 49.605 -8.120 1.00 19.36 185 PRO A O 1
ATOM 1422 N N . ASN A 1 186 ? 10.298 51.228 -6.727 1.00 18.07 186 ASN A N 1
ATOM 1423 C CA . ASN A 1 186 ? 10.889 52.313 -7.466 1.00 19.68 186 ASN A CA 1
ATOM 1424 C C . ASN A 1 186 ? 12.267 52.782 -7.001 1.00 20.46 186 ASN A C 1
ATOM 1425 O O . ASN A 1 186 ? 12.715 53.858 -7.470 1.00 19.19 186 ASN A O 1
ATOM 1430 N N . GLU A 1 187 ? 12.920 52.071 -6.056 1.00 17.29 187 GLU A N 1
ATOM 1431 C CA . GLU A 1 187 ? 14.217 52.543 -5.623 1.00 17.03 187 GLU A CA 1
ATOM 1432 C C . GLU A 1 187 ? 15.215 52.501 -6.732 1.00 16.16 187 GLU A C 1
ATOM 1433 O O . GLU A 1 187 ? 15.110 51.600 -7.622 1.00 19.68 187 GLU A O 1
ATOM 1439 N N . LYS A 1 188 ? 16.210 53.423 -6.735 1.00 17.79 188 LYS A N 1
ATOM 1440 C CA . LYS A 1 188 ? 17.215 53.349 -7.783 1.00 21.04 188 LYS A CA 1
ATOM 1441 C C . LYS A 1 188 ? 18.555 53.673 -7.123 1.00 18.39 188 LYS A C 1
ATOM 1442 O O . LYS A 1 188 ? 18.637 54.610 -6.315 1.00 19.19 188 LYS A O 1
ATOM 1448 N N . GLU A 1 189 ? 19.544 52.887 -7.527 1.00 17.50 189 GLU A N 1
ATOM 1449 C CA . GLU A 1 189 ? 20.921 53.171 -7.146 1.00 17.62 189 GLU A CA 1
ATOM 1450 C C . GLU A 1 189 ? 21.451 54.368 -7.901 1.00 19.91 189 GLU A C 1
ATOM 1451 O O . GLU A 1 189 ? 21.458 54.385 -9.144 1.00 18.05 189 GLU A O 1
ATOM 1457 N N . THR A 1 190 ? 21.994 55.331 -7.167 1.00 17.82 190 THR A N 1
ATOM 1458 C CA . THR A 1 190 ? 22.733 56.372 -7.839 1.00 18.88 190 THR A CA 1
ATOM 1459 C C . THR A 1 190 ? 24.257 56.093 -7.903 1.00 20.31 190 THR A C 1
ATOM 1460 O O . THR A 1 190 ? 24.969 56.794 -8.639 1.00 19.44 190 THR A O 1
ATOM 1464 N N . LEU A 1 191 ? 24.763 55.165 -7.068 1.00 16.24 191 LEU A N 1
ATOM 1465 C CA . LEU A 1 191 ? 26.126 54.662 -7.152 1.00 17.58 191 LEU A CA 1
ATOM 1466 C C . LEU A 1 191 ? 25.981 53.171 -7.289 1.00 16.93 191 LEU A C 1
ATOM 1467 O O . LEU A 1 191 ? 25.343 52.491 -6.418 1.00 16.07 191 LEU A O 1
ATOM 1472 N N . GLU A 1 192 ? 26.398 52.643 -8.436 1.00 16.31 192 GLU A N 1
ATOM 1473 C CA . GLU A 1 192 ? 26.116 51.255 -8.788 1.00 16.31 192 GLU A CA 1
ATOM 1474 C C . GLU A 1 192 ? 26.610 50.325 -7.708 1.00 15.20 192 GLU A C 1
ATOM 1475 O O . GLU A 1 192 ? 27.791 50.371 -7.330 1.00 14.60 192 GLU A O 1
ATOM 1481 N N . GLY A 1 193 ? 25.768 49.384 -7.303 1.00 13.66 193 GLY A N 1
ATOM 1482 C CA . GLY A 1 193 ? 26.134 48.377 -6.319 1.00 13.77 193 GLY A CA 1
ATOM 1483 C C . GLY A 1 193 ? 25.732 48.624 -4.910 1.00 14.19 193 GLY A C 1
ATOM 1484 O O . GLY A 1 193 ? 25.832 47.677 -4.092 1.00 13.34 193 GLY A O 1
ATOM 1485 N N . ALA A 1 194 ? 25.187 49.800 -4.621 1.00 12.43 194 ALA A N 1
ATOM 1486 C CA . ALA A 1 194 ? 24.898 50.182 -3.201 1.00 12.97 194 ALA A CA 1
ATOM 1487 C C . ALA A 1 194 ? 24.015 49.121 -2.472 1.00 13.65 194 ALA A C 1
ATOM 1488 O O . ALA A 1 194 ? 24.215 48.741 -1.269 1.00 14.99 194 ALA A O 1
ATOM 1490 N N . ARG A 1 195 ? 23.023 48.620 -3.238 1.00 14.01 195 ARG A N 1
ATOM 1491 C CA . ARG A 1 195 ? 22.104 47.608 -2.640 1.00 14.30 195 ARG A CA 1
ATOM 1492 C C . ARG A 1 195 ? 22.588 46.233 -2.516 1.00 14.32 195 ARG A C 1
ATOM 1493 O O . ARG A 1 195 ? 21.871 45.356 -2.023 1.00 14.04 195 ARG A O 1
ATOM 1501 N N . GLY A 1 196 ? 23.829 45.959 -2.922 1.00 13.77 196 GLY A N 1
ATOM 1502 C CA . GLY A 1 196 ? 24.391 44.646 -2.763 1.00 13.30 196 GLY A CA 1
ATOM 1503 C C . GLY A 1 196 ? 24.030 43.636 -3.820 1.00 13.32 196 GLY A C 1
ATOM 1504 O O . GLY A 1 196 ? 23.430 43.984 -4.897 1.00 13.68 196 GLY A O 1
ATOM 1505 N N . ALA A 1 197 ? 24.340 42.397 -3.505 1.00 12.50 197 ALA A N 1
ATOM 1506 C CA . ALA A 1 197 ? 24.007 41.239 -4.335 1.00 12.32 197 ALA A CA 1
ATOM 1507 C C . ALA A 1 197 ? 22.612 40.752 -3.921 1.00 15.12 197 ALA A C 1
ATOM 1508 O O . ALA A 1 197 ? 22.099 41.239 -2.913 1.00 15.04 197 ALA A O 1
ATOM 1510 N N . SER A 1 198 ? 22.018 39.853 -4.695 1.00 15.50 198 SER A N 1
ATOM 1511 C CA . SER A 1 198 ? 20.648 39.328 -4.329 1.00 18.25 198 SER A CA 1
ATOM 1512 C C . SER A 1 198 ? 20.760 37.782 -4.485 1.00 17.23 198 SER A C 1
ATOM 1513 O O . SER A 1 198 ? 21.255 37.309 -5.527 1.00 18.26 198 SER A O 1
ATOM 1516 N N . TYR A 1 199 ? 20.261 37.000 -3.544 1.00 13.05 199 TYR A N 1
ATOM 1517 C CA . TYR A 1 199 ? 20.063 35.611 -3.726 1.00 13.74 199 TYR A CA 1
ATOM 1518 C C . TYR A 1 199 ? 18.600 35.315 -3.475 1.00 14.94 199 TYR A C 1
ATOM 1519 O O . TYR A 1 199 ? 18.156 35.419 -2.330 1.00 14.40 199 TYR A O 1
ATOM 1528 N N . ASP A 1 200 ? 17.851 34.937 -4.536 1.00 14.45 200 ASP A N 1
ATOM 1529 C CA . ASP A 1 200 ? 16.366 34.771 -4.329 1.00 15.80 200 ASP A CA 1
ATOM 1530 C C . ASP A 1 200 ? 15.696 35.972 -3.719 1.00 15.74 200 ASP A C 1
ATOM 1531 O O . ASP A 1 200 ? 14.714 35.856 -2.958 1.00 14.79 200 ASP A O 1
ATOM 1536 N N . GLY A 1 201 ? 16.254 37.164 -4.025 1.00 14.02 201 GLY A N 1
ATOM 1537 C CA . GLY A 1 201 ? 15.688 38.416 -3.519 1.00 13.78 201 GLY A CA 1
ATOM 1538 C C . GLY A 1 201 ? 16.309 38.861 -2.161 1.00 14.00 201 GLY A C 1
ATOM 1539 O O . GLY A 1 201 ? 16.038 39.971 -1.741 1.00 14.24 201 GLY A O 1
ATOM 1540 N N . ILE A 1 202 ? 17.077 38.015 -1.527 1.00 12.85 202 ILE A N 1
ATOM 1541 C CA . ILE A 1 202 ? 17.749 38.340 -0.296 1.00 12.19 202 ILE A CA 1
ATOM 1542 C C . ILE A 1 202 ? 19.013 39.166 -0.544 1.00 12.80 202 ILE A C 1
ATOM 1543 O O . ILE A 1 202 ? 19.938 38.635 -1.134 1.00 14.47 202 ILE A O 1
ATOM 1548 N N . PRO A 1 203 ? 19.086 40.385 -0.014 1.00 12.60 203 PRO A N 1
ATOM 1549 C CA . PRO A 1 203 ? 20.304 41.134 -0.277 1.00 12.41 203 PRO A CA 1
ATOM 1550 C C . PRO A 1 203 ? 21.470 40.595 0.521 1.00 12.16 203 PRO A C 1
ATOM 1551 O O . PRO A 1 203 ? 21.313 40.265 1.702 1.00 13.13 203 PRO A O 1
ATOM 1555 N N . ILE A 1 204 ? 22.660 40.625 -0.070 1.00 13.31 204 ILE A N 1
ATOM 1556 C CA . ILE A 1 204 ? 23.880 40.145 0.599 1.00 13.05 204 ILE A CA 1
ATOM 1557 C C . ILE A 1 204 ? 24.969 41.213 0.340 1.00 13.02 204 ILE A C 1
ATOM 1558 O O . ILE A 1 204 ? 25.147 41.658 -0.755 1.00 14.14 204 ILE A O 1
ATOM 1563 N N . HIS A 1 205 ? 25.587 41.640 1.417 1.00 12.79 205 HIS A N 1
ATOM 1564 C CA . HIS A 1 205 ? 26.655 42.661 1.381 1.00 13.28 205 HIS A CA 1
ATOM 1565 C C . HIS A 1 205 ? 27.939 42.051 1.936 1.00 11.75 205 HIS A C 1
ATOM 1566 O O . HIS A 1 205 ? 27.920 41.392 2.991 1.00 12.57 205 HIS A O 1
ATOM 1573 N N . SER A 1 206 ? 29.082 42.400 1.335 1.00 12.69 206 SER A N 1
ATOM 1574 C CA . SER A 1 206 ? 30.425 41.844 1.652 1.00 12.62 206 SER A CA 1
ATOM 1575 C C . SER A 1 206 ? 31.411 42.970 1.990 1.00 11.19 206 SER A C 1
ATOM 1576 O O . SER A 1 206 ? 31.775 43.784 1.150 1.00 13.49 206 SER A O 1
ATOM 1579 N N . VAL A 1 207 ? 31.869 42.961 3.231 1.00 11.31 207 VAL A N 1
ATOM 1580 C CA . VAL A 1 207 ? 32.852 43.897 3.820 1.00 12.61 207 VAL A CA 1
ATOM 1581 C C . VAL A 1 207 ? 34.245 43.189 3.864 1.00 12.42 207 VAL A C 1
ATOM 1582 O O . VAL A 1 207 ? 34.346 42.018 4.254 1.00 13.45 207 VAL A O 1
ATOM 1586 N N . ARG A 1 208 ? 35.292 43.924 3.492 1.00 13.66 208 ARG A N 1
ATOM 1587 C CA . ARG A 1 208 ? 36.681 43.368 3.355 1.00 12.56 208 ARG A CA 1
ATOM 1588 C C . ARG A 1 208 ? 37.662 44.348 3.934 1.00 13.67 208 ARG A C 1
ATOM 1589 O O . ARG A 1 208 ? 38.001 45.337 3.273 1.00 16.12 208 ARG A O 1
ATOM 1597 N N . LEU A 1 209 ? 38.101 44.107 5.189 1.00 13.98 209 LEU A N 1
ATOM 1598 C CA . LEU A 1 209 ? 38.966 45.051 5.809 1.00 13.58 209 LEU A CA 1
ATOM 1599 C C . LEU A 1 209 ? 40.075 44.328 6.533 1.00 14.70 209 LEU A C 1
ATOM 1600 O O . LEU A 1 209 ? 39.856 43.306 7.134 1.00 16.63 209 LEU A O 1
ATOM 1605 N N . PRO A 1 210 ? 41.248 45.000 6.606 1.00 15.70 210 PRO A N 1
ATOM 1606 C CA . PRO A 1 210 ? 42.268 44.513 7.542 1.00 17.16 210 PRO A CA 1
ATOM 1607 C C . PRO A 1 210 ? 41.792 44.531 8.963 1.00 19.28 210 PRO A C 1
ATOM 1608 O O . PRO A 1 210 ? 41.018 45.393 9.360 1.00 20.52 210 PRO A O 1
ATOM 1612 N N . GLY A 1 211 ? 42.184 43.506 9.749 1.00 20.82 211 GLY A N 1
ATOM 1613 C CA . GLY A 1 211 ? 41.763 43.484 11.086 1.00 20.66 211 GLY A CA 1
ATOM 1614 C C . GLY A 1 211 ? 40.659 42.467 11.314 1.00 24.48 211 GLY A C 1
ATOM 1615 O O . GLY A 1 211 ? 40.649 41.721 12.321 1.00 25.32 211 GLY A O 1
ATOM 1616 N N . LEU A 1 212 ? 39.717 42.425 10.375 1.00 18.95 212 LEU A N 1
ATOM 1617 C CA . LEU A 1 212 ? 38.620 41.442 10.454 1.00 17.76 212 LEU A CA 1
ATOM 1618 C C . LEU A 1 212 ? 39.085 40.023 10.183 1.00 18.75 212 LEU A C 1
ATOM 1619 O O . LEU A 1 212 ? 40.129 39.741 9.558 1.00 18.54 212 LEU A O 1
ATOM 1624 N N . ILE A 1 213 ? 38.340 39.053 10.724 1.00 16.72 213 ILE A N 1
ATOM 1625 C CA . ILE A 1 213 ? 38.650 37.649 10.465 1.00 16.61 213 ILE A CA 1
ATOM 1626 C C . ILE A 1 213 ? 37.476 37.055 9.630 1.00 16.06 213 ILE A C 1
ATOM 1627 O O . ILE A 1 213 ? 37.542 37.018 8.340 1.00 16.90 213 ILE A O 1
ATOM 1632 N N . ALA A 1 214 ? 36.431 36.587 10.316 1.00 15.72 214 ALA A N 1
ATOM 1633 C CA . ALA A 1 214 ? 35.248 36.095 9.674 1.00 14.29 214 ALA A CA 1
ATOM 1634 C C . ALA A 1 214 ? 34.024 36.369 10.534 1.00 16.47 214 ALA A C 1
ATOM 1635 O O . ALA A 1 214 ? 33.925 35.898 11.650 1.00 16.80 214 ALA A O 1
ATOM 1637 N N . HIS A 1 215 ? 33.066 37.119 9.961 1.00 15.03 215 HIS A N 1
ATOM 1638 C CA . HIS A 1 215 ? 31.932 37.644 10.721 1.00 14.54 215 HIS A CA 1
ATOM 1639 C C . HIS A 1 215 ? 30.682 37.613 9.826 1.00 14.73 215 HIS A C 1
ATOM 1640 O O . HIS A 1 215 ? 30.768 37.870 8.608 1.00 15.46 215 HIS A O 1
ATOM 1647 N N . GLN A 1 216 ? 29.532 37.364 10.414 1.00 13.16 216 GLN A N 1
ATOM 1648 C CA . GLN A 1 216 ? 28.271 37.470 9.657 1.00 11.85 216 GLN A CA 1
ATOM 1649 C C . GLN A 1 216 ? 27.157 37.967 10.569 1.00 12.32 216 GLN A C 1
ATOM 1650 O O . GLN A 1 216 ? 27.104 37.603 11.759 1.00 13.24 216 GLN A O 1
ATOM 1656 N N . GLN A 1 217 ? 26.314 38.867 10.014 1.00 12.85 217 GLN A N 1
ATOM 1657 C CA . GLN A 1 217 ? 25.111 39.272 10.694 1.00 13.66 217 GLN A CA 1
ATOM 1658 C C . GLN A 1 217 ? 23.964 39.022 9.775 1.00 14.17 217 GLN A C 1
ATOM 1659 O O . GLN A 1 217 ? 24.080 39.225 8.579 1.00 15.01 217 GLN A O 1
ATOM 1665 N N . ILE A 1 218 ? 22.841 38.597 10.338 1.00 12.16 218 ILE A N 1
ATOM 1666 C CA . ILE A 1 218 ? 21.618 38.397 9.586 1.00 12.43 218 ILE A CA 1
ATOM 1667 C C . ILE A 1 218 ? 20.580 39.296 10.228 1.00 12.34 218 ILE A C 1
ATOM 1668 O O . ILE A 1 218 ? 20.353 39.173 11.452 1.00 14.23 218 ILE A O 1
ATOM 1673 N N . LEU A 1 219 ? 19.956 40.167 9.417 1.00 11.52 219 LEU A N 1
ATOM 1674 C CA . LEU A 1 219 ? 19.117 41.205 9.937 1.00 13.32 219 LEU A CA 1
ATOM 1675 C C . LEU A 1 219 ? 17.701 40.929 9.452 1.00 11.96 219 LEU A C 1
ATOM 1676 O O . LEU A 1 219 ? 17.489 40.948 8.238 1.00 12.99 219 LEU A O 1
ATOM 1681 N N . PHE A 1 220 ? 16.774 40.730 10.377 1.00 11.96 220 PHE A N 1
ATOM 1682 C CA . PHE A 1 220 ? 15.364 40.437 10.065 1.00 11.97 220 PHE A CA 1
ATOM 1683 C C . PHE A 1 220 ? 14.537 41.672 10.452 1.00 13.59 220 PHE A C 1
ATOM 1684 O O . PHE A 1 220 ? 14.501 42.087 11.627 1.00 15.75 220 PHE A O 1
ATOM 1692 N N . GLY A 1 221 ? 13.857 42.276 9.496 1.00 13.19 221 GLY A N 1
ATOM 1693 C CA . GLY A 1 221 ? 13.087 43.434 9.755 1.00 14.09 221 GLY A CA 1
ATOM 1694 C C . GLY A 1 221 ? 11.626 43.054 9.905 1.00 18.45 221 GLY A C 1
ATOM 1695 O O . GLY A 1 221 ? 11.188 41.995 9.543 1.00 23.75 221 GLY A O 1
ATOM 1696 N N . GLY A 1 222 ? 10.900 43.880 10.582 1.00 17.97 222 GLY A N 1
ATOM 1697 C CA . GLY A 1 222 ? 9.443 43.793 10.594 1.00 17.74 222 GLY A CA 1
ATOM 1698 C C . GLY A 1 222 ? 8.977 45.101 11.180 1.00 17.67 222 GLY A C 1
ATOM 1699 O O . GLY A 1 222 ? 9.706 45.879 11.695 1.00 17.38 222 GLY A O 1
ATOM 1700 N N . GLU A 1 223 ? 7.646 45.301 11.236 1.00 21.61 223 GLU A N 1
ATOM 1701 C CA . GLU A 1 223 ? 7.111 46.554 11.803 1.00 21.89 223 GLU A CA 1
ATOM 1702 C C . GLU A 1 223 ? 7.603 46.826 13.189 1.00 19.70 223 GLU A C 1
ATOM 1703 O O . GLU A 1 223 ? 7.467 45.973 14.062 1.00 20.48 223 GLU A O 1
ATOM 1709 N N . GLY A 1 224 ? 8.186 47.994 13.415 1.00 15.13 224 GLY A N 1
ATOM 1710 C CA . GLY A 1 224 ? 8.587 48.379 14.715 1.00 15.79 224 GLY A CA 1
ATOM 1711 C C . GLY A 1 224 ? 9.703 47.620 15.382 1.00 14.04 224 GLY A C 1
ATOM 1712 O O . GLY A 1 224 ? 9.926 47.815 16.578 1.00 15.38 224 GLY A O 1
ATOM 1713 N N . GLN A 1 225 ? 10.452 46.793 14.637 1.00 14.80 225 GLN A N 1
ATOM 1714 C CA . GLN A 1 225 ? 11.459 45.903 15.308 1.00 16.20 225 GLN A CA 1
ATOM 1715 C C . GLN A 1 225 ? 12.526 45.426 14.410 1.00 18.28 225 GLN A C 1
ATOM 1716 O O . GLN A 1 225 ? 12.359 45.421 13.187 1.00 18.88 225 GLN A O 1
ATOM 1722 N N . LEU A 1 226 ? 13.643 44.996 15.001 1.00 14.21 226 LEU A N 1
ATOM 1723 C CA . LEU A 1 226 ? 14.717 44.359 14.252 1.00 14.96 226 LEU A CA 1
ATOM 1724 C C . LEU A 1 226 ? 15.193 43.161 15.074 1.00 14.66 226 LEU A C 1
ATOM 1725 O O . LEU A 1 226 ? 15.392 43.304 16.261 1.00 15.99 226 LEU A O 1
ATOM 1730 N N . PHE A 1 227 ? 15.374 41.999 14.452 1.00 13.92 227 PHE A N 1
ATOM 1731 C CA . PHE A 1 227 ? 15.860 40.819 15.112 1.00 13.74 227 PHE A CA 1
ATOM 1732 C C . PHE A 1 227 ? 17.116 40.381 14.376 1.00 12.76 227 PHE A C 1
ATOM 1733 O O . PHE A 1 227 ? 17.113 40.282 13.124 1.00 11.45 227 PHE A O 1
ATOM 1741 N N . THR A 1 228 ? 18.255 40.279 15.087 1.00 12.56 228 THR A N 1
ATOM 1742 C CA . THR A 1 228 ? 19.526 40.083 14.437 1.00 12.32 228 THR A CA 1
ATOM 1743 C C . THR A 1 228 ? 20.202 38.853 15.036 1.00 14.33 228 THR A C 1
ATOM 1744 O O . THR A 1 228 ? 20.159 38.653 16.263 1.00 15.76 228 THR A O 1
ATOM 1748 N N . LEU A 1 229 ? 20.795 38.045 14.151 1.00 12.76 229 LEU A N 1
ATOM 1749 C CA . LEU A 1 229 ? 21.664 36.933 14.584 1.00 13.74 229 LEU A CA 1
ATOM 1750 C C . LEU A 1 229 ? 23.057 37.240 14.106 1.00 15.40 229 LEU A C 1
ATOM 1751 O O . LEU A 1 229 ? 23.227 37.685 12.965 1.00 16.45 229 LEU A O 1
ATOM 1756 N N . ARG A 1 230 ? 24.109 37.046 14.931 1.00 15.19 230 ARG A N 1
ATOM 1757 C CA . ARG A 1 230 ? 25.475 37.374 14.523 1.00 14.47 230 ARG A CA 1
ATOM 1758 C C . ARG A 1 230 ? 26.469 36.308 14.991 1.00 15.14 230 ARG A C 1
ATOM 1759 O O . ARG A 1 230 ? 26.315 35.756 16.089 1.00 13.80 230 ARG A O 1
ATOM 1767 N N . HIS A 1 231 ? 27.446 36.051 14.154 1.00 13.83 231 HIS A N 1
ATOM 1768 C CA . HIS A 1 231 ? 28.536 35.131 14.513 1.00 13.93 231 HIS A CA 1
ATOM 1769 C C . HIS A 1 231 ? 29.833 35.857 14.221 1.00 15.57 231 HIS A C 1
ATOM 1770 O O . HIS A 1 231 ? 30.028 36.364 13.109 1.00 16.22 231 HIS A O 1
ATOM 1777 N N . ASP A 1 232 ? 30.754 35.812 15.178 1.00 14.42 232 ASP A N 1
ATOM 1778 C CA . ASP A 1 232 ? 32.110 36.377 14.987 1.00 15.37 232 ASP A CA 1
ATOM 1779 C C . ASP A 1 232 ? 33.109 35.189 15.220 1.00 17.56 232 ASP A C 1
ATOM 1780 O O . ASP A 1 232 ? 32.999 34.477 16.251 1.00 17.09 232 ASP A O 1
ATOM 1785 N N . SER A 1 233 ? 34.026 34.978 14.301 1.00 16.78 233 SER A N 1
ATOM 1786 C CA . SER A 1 233 ? 35.061 33.885 14.472 1.00 17.48 233 SER A CA 1
ATOM 1787 C C . SER A 1 233 ? 36.359 34.660 14.516 1.00 17.09 233 SER A C 1
ATOM 1788 O O . SER A 1 233 ? 36.646 35.365 13.556 1.00 20.04 233 SER A O 1
ATOM 1791 N N . TYR A 1 234 ? 37.133 34.529 15.559 1.00 17.04 234 TYR A N 1
ATOM 1792 C CA . TYR A 1 234 ? 38.336 35.269 15.729 1.00 19.49 234 TYR A CA 1
ATOM 1793 C C . TYR A 1 234 ? 39.520 34.355 15.315 1.00 19.78 234 TYR A C 1
ATOM 1794 O O . TYR A 1 234 ? 40.624 34.842 14.946 1.00 19.71 234 TYR A O 1
ATOM 1803 N N . ASN A 1 235 ? 39.340 33.057 15.351 1.00 18.03 235 ASN A N 1
ATOM 1804 C CA . ASN A 1 235 ? 40.417 32.148 14.972 1.00 19.60 235 ASN A CA 1
ATOM 1805 C C . ASN A 1 235 ? 39.852 30.763 14.716 1.00 20.72 235 ASN A C 1
ATOM 1806 O O . ASN A 1 235 ? 38.678 30.577 14.912 1.00 17.78 235 ASN A O 1
ATOM 1811 N N . ARG A 1 236 ? 40.699 29.810 14.288 1.00 19.58 236 ARG A N 1
ATOM 1812 C CA . ARG A 1 236 ? 40.171 28.489 13.921 1.00 21.58 236 ARG A CA 1
ATOM 1813 C C . ARG A 1 236 ? 39.751 27.619 15.097 1.00 19.48 236 ARG A C 1
ATOM 1814 O O . ARG A 1 236 ? 39.059 26.553 14.871 1.00 18.41 236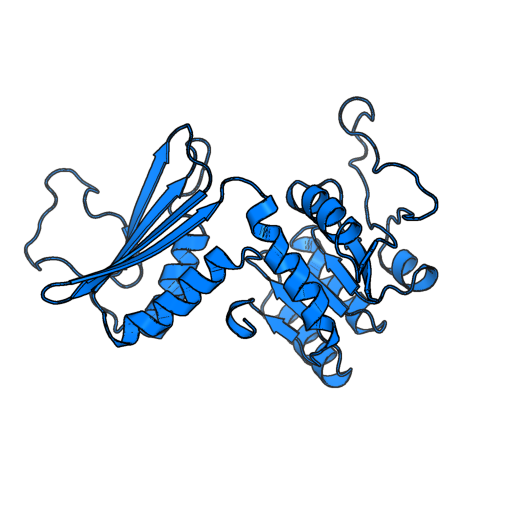 ARG A O 1
ATOM 1822 N N . GLN A 1 237 ? 39.958 28.080 16.348 1.00 17.98 237 GLN A N 1
ATOM 1823 C CA . GLN A 1 237 ? 39.324 27.423 17.460 1.00 18.05 237 GLN A CA 1
ATOM 1824 C C . GLN A 1 237 ? 37.787 27.497 17.411 1.00 15.65 237 GLN A C 1
ATOM 1825 O O . GLN A 1 237 ? 37.108 26.685 18.021 1.00 16.55 237 GLN A O 1
ATOM 1831 N N . SER A 1 238 ? 37.252 28.428 16.631 1.00 14.29 238 SER A N 1
ATOM 1832 C CA . SER A 1 238 ? 35.800 28.553 16.430 1.00 15.60 238 SER A CA 1
ATOM 1833 C C . SER A 1 238 ? 35.125 27.270 15.879 1.00 17.00 238 SER A C 1
ATOM 1834 O O . SER A 1 238 ? 33.954 27.003 16.098 1.00 17.84 238 SER A O 1
ATOM 1837 N N . PHE A 1 239 ? 35.913 26.478 15.154 1.00 16.09 239 PHE A N 1
ATOM 1838 C CA . PHE A 1 239 ? 35.396 25.257 14.563 1.00 18.83 239 PHE A CA 1
ATOM 1839 C C . PHE A 1 239 ? 35.482 24.074 15.504 1.00 17.15 239 PHE A C 1
ATOM 1840 O O . PHE A 1 239 ? 34.863 23.029 15.226 1.00 19.64 239 PHE A O 1
ATOM 1848 N N . MET A 1 240 ? 36.188 24.195 16.604 1.00 17.94 240 MET A N 1
ATOM 1849 C CA . MET A 1 240 ? 36.485 23.021 17.423 1.00 18.25 240 MET A CA 1
ATOM 1850 C C . MET A 1 240 ? 35.331 22.496 18.273 1.00 20.92 240 MET A C 1
ATOM 1851 O O . MET A 1 240 ? 35.249 21.298 18.498 1.00 18.07 240 MET A O 1
ATOM 1856 N N . SER A 1 241 ? 34.363 23.327 18.719 1.00 20.45 241 SER A N 1
ATOM 1857 C CA . SER A 1 241 ? 33.280 22.671 19.469 1.00 19.80 241 SER A CA 1
ATOM 1858 C C . SER A 1 241 ? 32.405 21.860 18.522 1.00 14.83 241 SER A C 1
ATOM 1859 O O . SER A 1 241 ? 31.852 20.861 19.029 1.00 15.95 241 SER A O 1
ATOM 1862 N N . GLY A 1 242 ? 32.320 22.159 17.197 1.00 16.07 242 GLY A N 1
ATOM 1863 C CA . GLY A 1 242 ? 31.666 21.260 16.257 1.00 15.61 242 GLY A CA 1
ATOM 1864 C C . GLY A 1 242 ? 32.404 19.941 16.011 1.00 13.55 242 GLY A C 1
ATOM 1865 O O . GLY A 1 242 ? 31.733 18.870 15.863 1.00 15.92 242 GLY A O 1
ATOM 1866 N N . VAL A 1 243 ? 33.717 20.056 16.005 1.00 15.30 243 VAL A N 1
ATOM 1867 C CA . VAL A 1 243 ? 34.574 18.809 15.870 1.00 15.05 243 VAL A CA 1
ATOM 1868 C C . VAL A 1 243 ? 34.263 17.904 17.078 1.00 15.86 243 VAL A C 1
ATOM 1869 O O . VAL A 1 243 ? 33.885 16.709 16.934 1.00 13.76 243 VAL A O 1
ATOM 1873 N N . THR A 1 244 ? 34.341 18.488 18.292 1.00 14.26 244 THR A N 1
ATOM 1874 C CA . THR A 1 244 ? 34.028 17.757 19.521 1.00 15.71 244 THR A CA 1
ATOM 1875 C C . THR A 1 244 ? 32.620 17.141 19.517 1.00 14.35 244 THR A C 1
ATOM 1876 O O . THR A 1 244 ? 32.431 15.978 19.732 1.00 13.46 244 THR A O 1
ATOM 1880 N N . PHE A 1 245 ? 31.621 17.960 19.190 1.00 13.82 245 PHE A N 1
ATOM 1881 C CA . PHE A 1 245 ? 30.233 17.481 19.128 1.00 15.34 245 PHE A CA 1
ATOM 1882 C C . PHE A 1 245 ? 30.089 16.357 18.120 1.00 13.65 245 PHE A C 1
ATOM 1883 O O . PHE A 1 245 ? 29.392 15.415 18.405 1.00 15.15 245 PHE A O 1
ATOM 1891 N N . SER A 1 246 ? 30.690 16.497 16.941 1.00 14.41 246 SER A N 1
ATOM 1892 C CA . SER A 1 246 ? 30.572 15.457 15.904 1.00 14.05 246 SER A CA 1
ATOM 1893 C C . SER A 1 246 ? 31.154 14.131 16.290 1.00 12.83 246 SER A C 1
ATOM 1894 O O . SER A 1 246 ? 30.553 13.108 16.075 1.00 14.56 246 SER A O 1
ATOM 1897 N N . ILE A 1 247 ? 32.312 14.170 16.883 1.00 13.48 247 ILE A N 1
ATOM 1898 C CA . ILE A 1 247 ? 32.992 12.920 17.377 1.00 13.69 247 ILE A CA 1
ATOM 1899 C C . ILE A 1 247 ? 32.141 12.256 18.455 1.00 16.59 247 ILE A C 1
ATOM 1900 O O . ILE A 1 247 ? 31.871 11.081 18.370 1.00 17.01 247 ILE A O 1
ATOM 1905 N N . ASN A 1 248 ? 31.610 13.024 19.435 1.00 13.95 248 ASN A N 1
ATOM 1906 C CA . ASN A 1 248 ? 30.681 12.491 20.416 1.00 15.21 248 ASN A CA 1
ATOM 1907 C C . ASN A 1 248 ? 29.416 11.921 19.833 1.00 17.95 248 ASN A C 1
ATOM 1908 O O . ASN A 1 248 ? 29.018 10.775 20.166 1.00 17.37 248 ASN A O 1
ATOM 1913 N N . GLN A 1 249 ? 28.795 12.654 18.930 1.00 15.70 249 GLN A N 1
ATOM 1914 C CA . GLN A 1 249 ? 27.493 12.248 18.405 1.00 19.00 249 GLN A CA 1
ATOM 1915 C C . GLN A 1 249 ? 27.562 11.132 17.374 1.00 18.63 249 GLN A C 1
ATOM 1916 O O . GLN A 1 249 ? 26.655 10.303 17.336 1.00 17.91 249 GLN A O 1
ATOM 1922 N N . VAL A 1 250 ? 28.679 11.020 16.643 1.00 17.66 250 VAL A N 1
ATOM 1923 C CA . VAL A 1 250 ? 28.741 9.983 15.633 1.00 16.83 250 VAL A CA 1
ATOM 1924 C C . VAL A 1 250 ? 28.628 8.597 16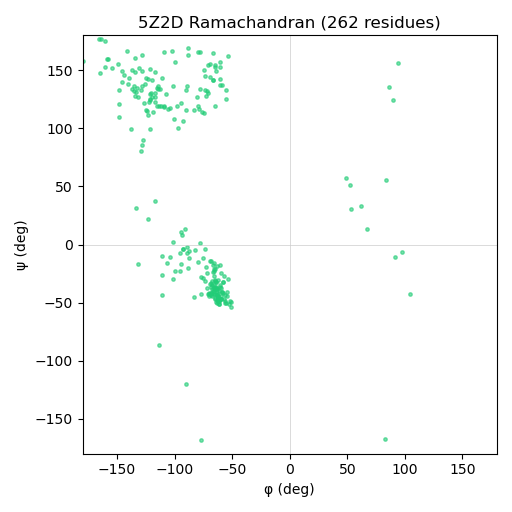.286 1.00 17.08 250 VAL A C 1
ATOM 1925 O O . VAL A 1 250 ? 28.151 7.615 15.591 1.00 19.18 250 VAL A O 1
ATOM 1929 N N . MET A 1 251 ? 29.118 8.495 17.528 1.00 15.26 251 MET A N 1
ATOM 1930 C CA . MET A 1 251 ? 29.078 7.265 18.253 1.00 20.68 251 MET A CA 1
ATOM 1931 C C . MET A 1 251 ? 27.651 6.827 18.581 1.00 24.02 251 MET A C 1
ATOM 1932 O O . MET A 1 251 ? 27.435 5.602 18.808 1.00 25.42 251 MET A O 1
ATOM 1937 N N . GLU A 1 252 ? 26.714 7.752 18.571 1.00 21.29 252 GLU A N 1
ATOM 1938 C CA . GLU A 1 252 ? 25.347 7.538 19.063 1.00 28.90 252 GLU A CA 1
ATOM 1939 C C . GLU A 1 252 ? 24.300 7.358 17.968 1.00 27.20 252 GLU A C 1
ATOM 1940 O O . GLU A 1 252 ? 23.134 7.031 18.252 1.00 31.10 252 GLU A O 1
ATOM 1946 N N . ILE A 1 253 ? 24.667 7.614 16.739 1.00 21.34 253 ILE A N 1
ATOM 1947 C CA . ILE A 1 253 ? 23.732 7.540 15.612 1.00 21.95 253 ILE A CA 1
ATOM 1948 C C . ILE A 1 253 ? 24.085 6.326 14.769 1.00 21.87 253 ILE A C 1
ATOM 1949 O O . ILE A 1 253 ? 25.149 5.769 14.971 1.00 21.77 253 ILE A O 1
ATOM 1954 N N . LYS A 1 254 ? 23.177 5.941 13.882 1.00 22.26 254 LYS A N 1
ATOM 1955 C CA . LYS A 1 254 ? 23.320 4.694 13.154 1.00 22.86 254 LYS A CA 1
ATOM 1956 C C . LYS A 1 254 ? 23.053 4.939 11.734 1.00 22.01 254 LYS A C 1
ATOM 1957 O O . LYS A 1 254 ? 22.589 4.028 10.996 1.00 23.12 254 LYS A O 1
ATOM 1963 N N . GLU A 1 255 ? 23.370 6.134 11.215 1.00 19.27 255 GLU A N 1
ATOM 1964 C CA . GLU A 1 255 ? 23.145 6.458 9.798 1.00 20.30 255 GLU A CA 1
ATOM 1965 C C . GLU A 1 255 ? 24.072 7.672 9.495 1.00 20.29 255 GLU A C 1
ATOM 1966 O O . GLU A 1 255 ? 24.671 8.220 10.426 1.00 20.83 255 GLU A O 1
ATOM 1972 N N . LEU A 1 256 ? 24.113 8.066 8.246 1.00 18.49 256 LEU A N 1
ATOM 1973 C CA . LEU A 1 256 ? 24.898 9.169 7.804 1.00 17.07 256 LEU A CA 1
ATOM 1974 C C . LEU A 1 256 ? 24.066 10.418 7.903 1.00 19.38 256 LEU A C 1
ATOM 1975 O O . LEU A 1 256 ? 22.906 10.430 7.410 1.00 18.45 256 LEU A O 1
ATOM 1980 N N . VAL A 1 257 ? 24.644 11.479 8.484 1.00 17.06 257 VAL A N 1
ATOM 1981 C CA . VAL A 1 257 ? 23.992 12.785 8.578 1.00 19.14 257 VAL A CA 1
ATOM 1982 C C . VAL A 1 257 ? 24.844 13.775 7.868 1.00 18.63 257 VAL A C 1
ATOM 1983 O O . VAL A 1 257 ? 26.073 13.846 8.110 1.00 18.25 257 VAL A O 1
ATOM 1987 N N . TYR A 1 258 ? 24.261 14.520 6.918 1.00 19.32 258 TYR A N 1
ATOM 1988 C CA . TYR A 1 258 ? 25.004 15.537 6.192 1.00 17.66 258 TYR A CA 1
ATOM 1989 C C . TYR A 1 258 ? 24.602 16.943 6.689 1.00 22.44 258 TYR A C 1
ATOM 1990 O O . TYR A 1 258 ? 23.404 17.319 6.569 1.00 21.27 258 TYR A O 1
ATOM 1999 N N . GLY A 1 259 ? 25.543 17.686 7.268 1.00 18.43 259 GLY A N 1
ATOM 2000 C CA . GLY A 1 259 ? 25.296 19.017 7.813 1.00 19.70 259 GLY A CA 1
ATOM 2001 C C . GLY A 1 259 ? 24.877 19.030 9.249 1.00 17.79 259 GLY A C 1
ATOM 2002 O O . GLY A 1 259 ? 23.964 18.330 9.674 1.00 18.98 259 GLY A O 1
ATOM 2003 N N . LEU A 1 260 ? 25.620 19.765 10.062 1.00 16.49 260 LEU A N 1
ATOM 2004 C CA . LEU A 1 260 ? 25.416 19.786 11.502 1.00 17.83 260 LEU A CA 1
ATOM 2005 C C . LEU A 1 260 ? 24.069 20.378 11.897 1.00 18.11 260 LEU A C 1
ATOM 2006 O O . LEU A 1 260 ? 23.576 20.044 12.923 1.00 19.65 260 LEU A O 1
ATOM 2011 N N . GLU A 1 261 ? 23.480 21.160 11.010 1.00 23.37 261 GLU A N 1
ATOM 2012 C CA . GLU A 1 261 ? 22.109 21.709 11.274 1.00 23.84 261 GLU A CA 1
ATOM 2013 C C . GLU A 1 261 ? 21.096 20.637 11.458 1.00 27.50 261 GLU A C 1
ATOM 2014 O O . GLU A 1 261 ? 20.086 20.797 12.176 1.00 29.14 261 GLU A O 1
ATOM 2020 N N . ASN A 1 262 ? 21.405 19.488 10.888 1.00 23.66 262 ASN A N 1
ATOM 2021 C CA . ASN A 1 262 ? 20.536 18.305 11.016 1.00 28.44 262 ASN A CA 1
ATOM 2022 C C . ASN A 1 262 ? 20.666 17.477 12.280 1.00 28.93 262 ASN A C 1
ATOM 2023 O O . ASN A 1 262 ? 19.917 16.507 12.480 1.00 34.46 262 ASN A O 1
ATOM 2028 N N . ILE A 1 263 ? 21.611 17.785 13.155 1.00 23.42 263 ILE A N 1
ATOM 2029 C CA . ILE A 1 263 ? 21.720 17.126 14.431 1.00 26.23 263 ILE A CA 1
ATOM 2030 C C . ILE A 1 263 ? 21.893 18.030 15.659 1.00 26.21 263 ILE A C 1
ATOM 2031 O O . ILE A 1 263 ? 21.739 17.514 16.768 1.00 27.47 263 ILE A O 1
ATOM 2036 N N . LEU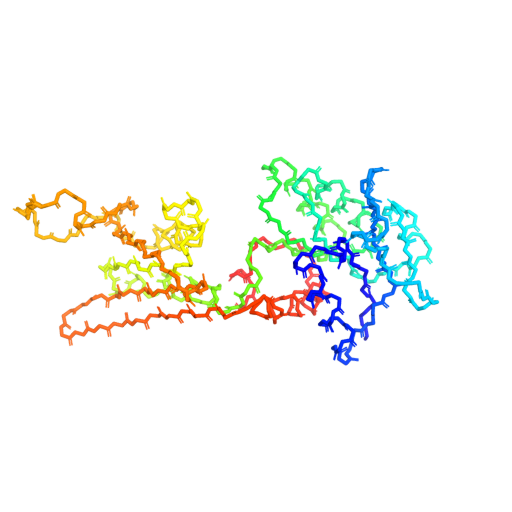 A 1 264 ? 22.261 19.306 15.519 1.00 23.27 264 LEU A N 1
ATOM 2037 C CA . LEU A 1 264 ? 22.286 20.230 16.679 1.00 22.83 264 LEU A CA 1
ATOM 2038 C C . LEU A 1 264 ? 20.878 20.573 17.311 1.00 26.78 264 LEU A C 1
ATOM 2039 O O . LEU A 1 264 ? 19.891 20.449 16.429 1.00 25.91 264 LEU A O 1
#

Radius of gyration: 20.91 Å; Cα contacts (8 Å, |Δi|>4): 497; chains: 1; bounding box: 56×59×37 Å

Organism: NCBI:txid1231057

Nearest PDB structures (foldseek):
  5z2e-assembly1_A  TM=1.002E+00  e=3.310E-58  Paenisporosarcina sp. TG-14
  5tek-assembly1_A  TM=9.368E-01  e=5.206E-29  Mycobacterium tuberculosis H37Ra
  1yl5-assembly1_A  TM=9.348E-01  e=3.484E-28  Mycobacterium tuberculosis
  1c3v-assembly1_A  TM=8.010E-01  e=1.045E-28  Mycobacterium tuberculosis
  4ywj-assembly1_A  TM=7.821E-01  e=2.326E-21  Pseudomonas aeruginosa PAO1

Solvent-accessible surface area: 14269 Å² total; per-residue (Å²): 154,13,80,0,0,0,0,15,2,75,36,135,55,1,102,50,0,18,110,17,0,121,96,31,172,59,9,83,8,9,0,0,10,14,117,47,98,186,56,50,110,113,105,134,32,90,86,30,98,107,50,220,121,12,42,66,29,131,68,3,100,42,0,9,100,90,25,143,3,38,0,0,0,0,24,39,48,75,146,39,1,48,111,19,0,36,33,0,2,120,61,107,2,50,0,0,0,22,13,120,12,34,73,124,118,50,42,118,87,0,49,95,44,0,104,104,70,125,5,0,0,0,0,2,56,28,6,1,36,32,5,1,55,8,3,56,95,0,15,107,12,1,66,175,36,51,66,2,42,0,39,0,40,22,69,78,145,64,170,98,70,20,4,52,41,0,109,59,0,0,70,14,0,28,133,66,4,86,84,60,159,29,47,121,107,117,74,185,78,137,146,177,44,73,71,37,50,84,74,64,14,0,8,6,42,46,47,58,94,97,72,46,68,30,14,6,34,0,41,0,24,35,170,92,111,117,85,56,26,130,31,40,11,152,76,111,110,30,50,12,66,0,0,33,44,0,0,46,55,0,52,129,32,126,98,19,15,82,0,1,30,97,44,60

Secondary structure (DSSP, 8-state):
-EEEEEE-TTSHHHHHHHHHHHHSTTEEEEEEE----TT--TTTSPPPPP-SSS-EESSHHHHHHHH--SEEEE-S-TTTHHHHHHHHHHTT-EEEE--S---HHHHHHHHHHHHHTT--EEE-S---HHHHHHHHHHHHHTTT--EEEEEEEE-TT---SS-HHHHHHHHHHHTTSPP---S-TT---SSTTTT-EEETTEEEEEEE-TT--EEEEEEEEETTEEEEEEEEE-SGGGGHHHHHHHHHHHTT-SSEEESGGGT-

Sequence (264 aa):
MIRVAIGGPRGKMGQEAVHTVMNNENMELVAVLDHKDIGDLLSESPNFPASYEVPVFLNLESLIVTIKPDVFLDLTTPHQVFEHTMLCLQNNVRPVIGTTGFTDEQLQQCTILAEVNKLGCIVAPNFAIGAVLMMKFASLAAAYFPDVEIIEMHHDQKLDAPSGTAYKTAQMIAEVRPSHKQGHPNEKETLEGARGASYDGIPIHSVRLPGLIAHQQILFGGEGQLFTLRHDSYNRQSFMSGVTFSINQVMEIKELVYGLENIL